Protein AF-A0A9W6XBL0-F1 (afdb_monomer)

InterPro domains:
  IPR029526 PiggyBac transposable element-derived protein [PF13843] (2-175)

Solvent-accessible surface area (backbone atoms only — not comparable to full-atom values): 21787 Å² total; per-residue (Å²): 135,89,82,81,72,77,59,74,86,84,62,90,67,85,86,54,80,51,58,72,49,40,66,60,52,50,51,52,50,48,51,54,59,75,74,46,77,73,60,55,51,34,36,47,52,77,45,66,51,72,40,83,58,84,86,47,76,38,51,43,81,39,89,92,43,91,61,35,38,10,32,42,25,47,31,45,33,37,96,90,47,75,48,74,46,79,46,69,65,85,76,81,93,81,73,97,65,89,70,87,69,82,74,57,73,48,47,61,40,51,55,59,67,43,49,70,68,63,70,43,95,74,59,64,91,49,34,36,39,39,37,49,40,79,48,43,42,52,66,56,43,53,57,33,44,78,69,42,26,45,73,46,62,50,67,51,82,86,40,71,78,54,68,68,90,72,58,70,92,58,97,62,87,55,90,90,55,63,90,88,72,80,84,85,87,77,66,84,87,57,75,71,59,66,62,54,52,45,43,52,50,18,57,76,69,74,43,84,58,71,55,72,70,59,45,52,54,51,50,52,54,53,63,74,66,65,53,76,69,81,57,68,80,67,74,68,72,72,73,73,70,87,65,71,79,76,66,79,79,68,91,67,71,92,49,89,40,78,57,85,53,68,46,76,5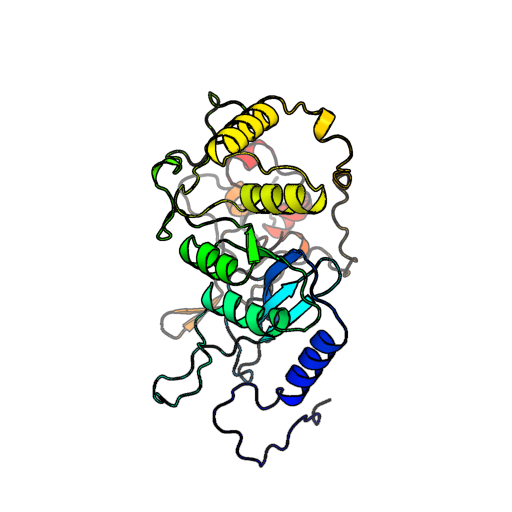6,95,91,41,82,41,70,59,63,41,66,11,55,52,44,45,44,72,48,88,54,89,89,57,83,50,54,66,22,50,27,26,27,72,82,64,28,55,93,86,49,73,33,30,23,31,90,49,73,80,50,68,57,96,90,38,81,38,26,35,48,51,46,37,45,76,68,13,54,65,65,76,53,57,57,72,88,38,54,83,66,49,91,84,124

Secondary structure (DSSP, 8-state):
--S--SS-SSS--TT-TTGGGHHHHHHHHHHHHHH-PPPSEEEEEEEEEE---TT-TTEEE-TTSSS-EEEEEEEEEESS-EEEEE---PPPTT-----------THHHHHHHHHHHHTSSS--S-EEEEE-TTT--HHHHHHHHHTTEEEEE---TTSTT--GGG--S-SS--TTSPTT-------SSS--THHHHHHHHHHHTTPPPPPHHHHHHHHHHHHHT--GGGGTT--------S-----------S--EE---EEEETTEEEEPPEE-HHHHHT-SSTTSPPPEESEEEEEEEETTEEEE---SEEEEETTEEEEHHHIIIIISGGGTS--HHHHTTS---

Foldseek 3Di:
DVPDWDDDPPDDPDPPLCSRCVVVLVVQQVCQLVVDADDQEKEKDKDFPADPDPSRQQWDADPQALRGIGWIWTWIGDPVDIDIDTQRDDDDPDDPPDPPDDSDDAQSVVVVVCVVNCPDPNHDQAHEYEYEQRRDDPVSQVVCVVSRYHYDYDHDCPHPPRDPVQDDPDPDDDPPDDPPDGDDDDDPVDDPCVLVVQVVVCVVVVHDRDDPVVVVVVVVVVVVPDDPVVVPPPPPPPPPPPPPPPDPDPVDDFDKDFAPQWDDDPNDIDQDWDAAPLQQLPPPDLPDGGDTARIFTPVLADRNRTRHWFPDQDDDDPNHGDGRSCCCCVVCVVVVNPPPVSCVRDPDD

Mean predicted aligned error: 19.62 Å

Sequence (349 aa):
MRELHFVDNTADQGRDKLWKLRPVVDKIQKRFLEGWSLLVVFLFDEGVLPATSRRNTTRMSMSDKPHRYGSKLFMLCGAKTSTATVYVGKRRSTDDSGNEVDFKTGAAALVRNLKVPLTAERRHPWHAVVIDRYYSSVLHAVELLSINTYVVGTIATSRLGFDQNIKSTKQTRPASVLRGSFSFSRSVDIPINAYLSHKEGAKINQAVPMRRSEWFAVLQNQLLQLKAEYFAGVEATPTPSGLRRKRAPARLTHAVQLSEDWFTVSNVQKRRQRSCKVCALLRTKKKKKSYSTTYYCERCSVDSAKCWLCNRIRREHKGVAKTCFEIWHDDFDAGQAIPPHLVKRVVLR

Organism: NCBI:txid1490495

pLDDT: mean 74.37, std 15.68, range [29.03, 93.75]

Nearest PDB structures (foldseek):
  5ejk-assembly1_B  TM=6.987E-01  e=2.111E-02  Rous sarcoma virus - Prague C
  7pel-assembly1_E  TM=6.618E-01  e=2.111E-02  Simian T-lymphotropic virus 1
  7pel-assembly1_D  TM=5.532E-01  e=1.139E-02  Simian T-lymphotropic virus 1
  5ejk-assembly1_H  TM=5.714E-01  e=1.370E-02  Rous sarcoma virus - Prague C
  5ejk-assembly1_E  TM=6.443E-01  e=9.295E-02  Rous sarcoma virus - Prague C

Radius of gyration: 27.45 Å; Cα contacts (8 Å, |Δi|>4): 408; chains: 1; bounding box: 60×74×70 Å

Structure (mmCIF, N/CA/C/O backbone):
data_AF-A0A9W6XBL0-F1
#
_entry.id   AF-A0A9W6XBL0-F1
#
loop_
_atom_site.group_PDB
_atom_site.id
_atom_site.type_symbol
_atom_site.label_atom_id
_atom_site.label_alt_id
_atom_site.label_comp_id
_atom_site.label_asym_id
_atom_site.label_entity_id
_atom_site.label_seq_id
_atom_site.pdbx_PDB_ins_code
_atom_site.Cartn_x
_atom_site.Cartn_y
_atom_site.Cartn_z
_atom_site.occupancy
_atom_site.B_iso_or_equiv
_atom_site.auth_seq_id
_atom_site.auth_comp_id
_atom_site.auth_asym_id
_atom_site.auth_atom_id
_atom_site.pdbx_PDB_model_num
ATOM 1 N N . MET A 1 1 ? 31.395 4.489 -12.258 1.00 65.25 1 MET A N 1
ATOM 2 C CA . MET A 1 1 ? 30.188 4.011 -12.972 1.00 65.25 1 MET A CA 1
ATOM 3 C C . MET A 1 1 ? 29.374 5.188 -13.544 1.00 65.25 1 MET A C 1
ATOM 5 O O . MET A 1 1 ? 28.200 5.328 -13.231 1.00 65.25 1 MET A O 1
ATOM 9 N N . ARG A 1 2 ? 29.989 6.083 -14.337 1.00 80.31 2 ARG A N 1
ATOM 10 C CA . ARG A 1 2 ? 29.295 7.248 -14.941 1.00 80.31 2 ARG A CA 1
ATOM 11 C C . ARG A 1 2 ? 28.840 7.005 -16.387 1.00 80.31 2 ARG A C 1
ATOM 13 O O . ARG A 1 2 ? 27.994 7.744 -16.867 1.00 80.31 2 ARG A O 1
ATOM 20 N N . GLU A 1 3 ? 29.363 5.959 -17.017 1.00 88.75 3 GLU A N 1
ATOM 21 C CA . GLU A 1 3 ? 29.209 5.644 -18.448 1.00 88.75 3 GLU A CA 1
ATOM 22 C C . GLU A 1 3 ? 28.342 4.397 -18.683 1.00 88.75 3 GLU A C 1
ATOM 24 O O . GLU A 1 3 ? 28.340 3.813 -19.759 1.00 88.75 3 GLU A O 1
ATOM 29 N N . LEU A 1 4 ? 27.613 3.943 -17.659 1.00 85.62 4 LEU A N 1
ATOM 30 C CA . LEU A 1 4 ? 26.735 2.786 -17.798 1.00 85.62 4 LEU A CA 1
ATOM 31 C C . LEU A 1 4 ? 25.428 3.202 -18.482 1.00 85.62 4 LEU A C 1
ATOM 33 O O . LEU A 1 4 ? 24.660 3.999 -17.935 1.00 85.62 4 LEU A O 1
ATOM 37 N N . HIS A 1 5 ? 25.159 2.611 -19.643 1.00 86.56 5 HIS A N 1
ATOM 38 C CA . HIS A 1 5 ? 23.945 2.810 -20.428 1.00 86.56 5 HIS A CA 1
ATOM 39 C C . HIS A 1 5 ? 23.335 1.453 -20.796 1.00 86.56 5 HIS A C 1
ATOM 41 O O . HIS A 1 5 ? 24.056 0.502 -21.074 1.00 86.56 5 HIS A O 1
ATOM 47 N N . PHE A 1 6 ? 22.003 1.363 -20.788 1.00 88.38 6 PHE A N 1
ATOM 48 C CA . PHE A 1 6 ? 21.268 0.135 -21.134 1.00 88.38 6 PHE A CA 1
ATOM 49 C C . PHE A 1 6 ? 20.533 0.227 -22.473 1.00 88.38 6 PHE A C 1
ATOM 51 O O . PHE A 1 6 ? 19.895 -0.734 -22.891 1.00 88.38 6 PHE A O 1
ATOM 58 N N . VAL A 1 7 ? 20.574 1.398 -23.103 1.00 89.12 7 VAL A N 1
ATOM 59 C CA . VAL A 1 7 ? 19.851 1.732 -24.328 1.00 89.12 7 VAL A CA 1
ATOM 60 C C . VAL A 1 7 ? 20.670 2.711 -25.153 1.00 89.12 7 VAL A C 1
ATOM 62 O O . VAL A 1 7 ? 21.472 3.474 -24.603 1.00 89.12 7 VAL A O 1
ATOM 65 N N . ASP A 1 8 ? 20.412 2.717 -26.454 1.00 87.06 8 ASP A N 1
ATOM 66 C CA . ASP A 1 8 ? 20.894 3.747 -27.362 1.00 87.06 8 ASP A CA 1
ATOM 67 C C . ASP A 1 8 ? 20.140 5.064 -27.110 1.00 87.06 8 ASP A C 1
ATOM 69 O O . ASP A 1 8 ? 18.910 5.107 -27.146 1.00 87.06 8 ASP A O 1
ATOM 73 N N . ASN A 1 9 ? 20.875 6.143 -26.819 1.00 86.12 9 ASN A N 1
ATOM 74 C CA . ASN A 1 9 ? 20.283 7.459 -26.566 1.00 86.12 9 ASN A CA 1
ATOM 75 C C . ASN A 1 9 ? 19.936 8.228 -27.853 1.00 86.12 9 ASN A C 1
ATOM 77 O O . ASN A 1 9 ? 19.368 9.314 -27.747 1.00 86.12 9 ASN A O 1
ATOM 81 N N . THR A 1 10 ? 20.307 7.711 -29.026 1.00 85.62 10 THR A N 1
ATOM 82 C CA . THR A 1 10 ? 20.051 8.348 -30.327 1.00 85.62 10 THR A CA 1
ATOM 83 C C . THR A 1 10 ? 18.730 7.911 -30.961 1.00 85.62 10 THR A C 1
ATOM 85 O O . THR A 1 10 ? 18.198 8.614 -31.816 1.00 85.62 10 THR A O 1
ATOM 88 N N . ALA A 1 11 ? 18.166 6.790 -30.509 1.00 82.44 11 ALA A N 1
ATOM 89 C CA . ALA A 1 11 ? 16.903 6.264 -31.009 1.00 82.44 11 ALA A CA 1
ATOM 90 C C . ALA A 1 11 ? 15.693 7.078 -30.510 1.00 82.44 11 ALA A C 1
ATOM 92 O O . ALA A 1 11 ? 15.651 7.492 -29.347 1.00 82.44 11 ALA A O 1
ATOM 93 N N . ASP A 1 12 ? 14.669 7.242 -31.357 1.00 76.12 12 ASP A N 1
ATOM 94 C CA . ASP A 1 12 ? 13.376 7.784 -30.928 1.00 76.12 12 ASP A CA 1
ATOM 95 C C . ASP A 1 12 ? 12.625 6.741 -30.086 1.00 76.12 12 ASP A C 1
ATOM 97 O O . ASP A 1 12 ? 12.348 5.626 -30.526 1.00 76.12 12 ASP A O 1
ATOM 101 N N . GLN A 1 13 ? 12.330 7.098 -28.838 1.00 71.38 13 GLN A N 1
ATOM 102 C CA . GLN A 1 13 ? 11.709 6.225 -27.835 1.00 71.38 13 GLN A CA 1
ATOM 103 C C . GLN A 1 13 ? 10.322 6.739 -27.416 1.00 71.38 13 GLN A C 1
ATOM 105 O O . GLN A 1 13 ? 9.736 6.294 -26.419 1.00 71.38 13 GLN A O 1
ATOM 110 N N . GLY A 1 14 ? 9.786 7.708 -28.166 1.00 78.25 14 GLY A N 1
ATOM 111 C CA . GLY A 1 14 ? 8.471 8.284 -27.941 1.00 78.25 14 GLY A CA 1
ATOM 112 C C . GLY A 1 14 ? 8.295 8.835 -26.522 1.00 78.25 14 GLY A C 1
ATOM 113 O O . GLY A 1 14 ? 9.117 9.587 -25.998 1.00 78.25 14 GLY A O 1
ATOM 114 N N . ARG A 1 15 ? 7.172 8.486 -25.879 1.00 75.31 15 ARG A N 1
ATOM 115 C CA . ARG A 1 15 ? 6.754 9.048 -24.576 1.00 75.31 15 ARG A CA 1
ATOM 116 C C . ARG A 1 15 ? 6.890 8.078 -23.393 1.00 75.31 15 ARG A C 1
ATOM 118 O O . ARG A 1 15 ? 6.247 8.286 -22.355 1.00 75.31 15 ARG A O 1
ATOM 125 N N . ASP A 1 16 ? 7.671 7.002 -23.510 1.00 81.44 16 ASP A N 1
ATOM 126 C CA . ASP A 1 16 ? 7.899 6.084 -22.386 1.00 81.44 16 ASP A CA 1
ATOM 127 C C . ASP A 1 16 ? 8.864 6.693 -21.361 1.00 81.44 16 ASP A C 1
ATOM 129 O O . ASP A 1 16 ? 10.060 6.750 -21.589 1.00 81.44 16 ASP A O 1
ATOM 133 N N . LYS A 1 17 ? 8.395 7.093 -20.172 1.00 82.69 17 LYS A N 1
ATOM 134 C CA . LYS A 1 17 ? 9.284 7.701 -19.161 1.00 82.69 17 LYS A CA 1
ATOM 135 C C . LYS A 1 17 ? 10.326 6.735 -18.577 1.00 82.69 17 LYS A C 1
ATOM 137 O O . LYS A 1 17 ? 11.254 7.217 -17.928 1.00 82.69 17 LYS A O 1
ATOM 142 N N . LEU A 1 18 ? 10.165 5.421 -18.754 1.00 85.19 18 LEU A N 1
ATOM 143 C CA . LEU A 1 18 ? 11.106 4.400 -18.280 1.00 85.19 18 LEU A CA 1
ATOM 144 C C . LEU A 1 18 ? 12.031 3.875 -19.379 1.00 85.19 18 LEU A C 1
ATOM 146 O O . LEU A 1 18 ? 12.803 2.969 -19.085 1.00 85.19 18 LEU A O 1
ATOM 150 N N . TRP A 1 19 ? 12.002 4.434 -20.592 1.00 86.19 19 TRP A N 1
ATOM 151 C CA . TRP A 1 19 ? 12.739 3.911 -21.749 1.00 86.19 19 TRP A CA 1
ATOM 152 C C . TRP A 1 19 ? 14.204 3.555 -21.433 1.00 86.19 19 TRP A C 1
ATOM 154 O O . TRP A 1 19 ? 14.661 2.467 -21.760 1.00 86.19 19 TRP A O 1
ATOM 164 N N . LYS A 1 20 ? 14.903 4.397 -20.654 1.00 87.12 20 LYS A N 1
ATOM 165 C CA . LYS A 1 20 ? 16.303 4.171 -20.236 1.00 87.12 20 LYS A 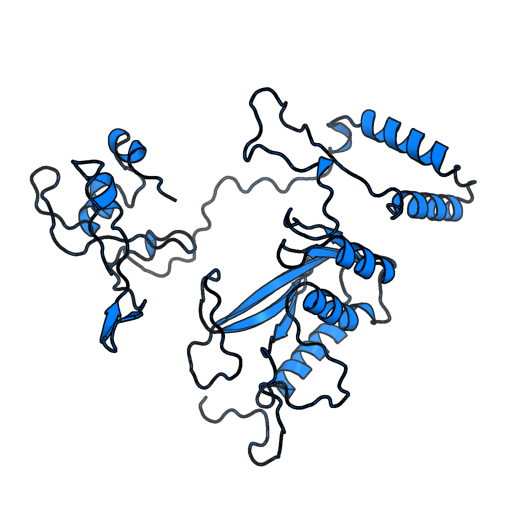CA 1
ATOM 166 C C . LYS A 1 20 ? 16.547 2.930 -19.385 1.00 87.12 20 LYS A C 1
ATOM 168 O O . LYS A 1 20 ? 17.666 2.433 -19.336 1.00 87.12 20 LYS A O 1
ATOM 173 N N . LEU A 1 21 ? 15.533 2.485 -18.653 1.00 87.62 21 LEU A N 1
ATOM 174 C CA . LEU A 1 21 ? 15.595 1.336 -17.753 1.00 87.62 21 LEU A CA 1
ATOM 175 C C . LEU A 1 21 ? 14.740 0.171 -18.252 1.00 87.62 21 LEU A C 1
ATOM 177 O O . LEU A 1 21 ? 14.771 -0.892 -17.638 1.00 87.62 21 LEU A O 1
ATOM 181 N N . ARG A 1 22 ? 13.992 0.353 -19.346 1.00 87.75 22 ARG A N 1
ATOM 182 C CA . ARG A 1 22 ? 13.024 -0.614 -19.862 1.00 87.75 22 ARG A CA 1
ATOM 183 C C . ARG A 1 22 ? 13.642 -1.997 -20.085 1.00 87.75 22 ARG A C 1
ATOM 185 O O . ARG A 1 22 ? 13.123 -2.934 -19.487 1.00 87.75 22 ARG A O 1
ATOM 192 N N . PRO A 1 23 ? 14.799 -2.149 -20.766 1.00 88.81 23 PRO A N 1
ATOM 193 C CA . PRO A 1 23 ? 15.383 -3.474 -20.980 1.00 88.81 23 PRO A CA 1
ATOM 194 C C . PRO A 1 23 ? 15.741 -4.188 -19.672 1.00 88.81 23 PRO A C 1
ATOM 196 O O . PRO A 1 23 ? 15.585 -5.401 -19.552 1.00 88.81 23 PRO A O 1
ATOM 199 N N . VAL A 1 24 ? 16.195 -3.432 -18.668 1.00 88.94 24 VAL A N 1
ATOM 200 C CA . VAL A 1 24 ? 16.555 -3.973 -17.352 1.00 88.94 24 VAL A CA 1
ATOM 201 C C . VAL A 1 24 ? 15.305 -4.389 -16.585 1.00 88.94 24 VAL A C 1
ATOM 203 O O . VAL A 1 24 ? 15.255 -5.495 -16.054 1.00 88.94 24 VAL A O 1
ATOM 206 N N . VAL A 1 25 ? 14.288 -3.524 -16.544 1.00 85.25 25 VAL A N 1
ATOM 207 C CA . VAL A 1 25 ? 13.010 -3.803 -15.875 1.00 85.25 25 VAL A CA 1
ATOM 208 C C . VAL A 1 25 ? 12.343 -5.026 -16.497 1.00 85.25 25 VAL A C 1
ATOM 210 O O . VAL A 1 25 ? 11.987 -5.947 -15.765 1.00 85.25 25 VA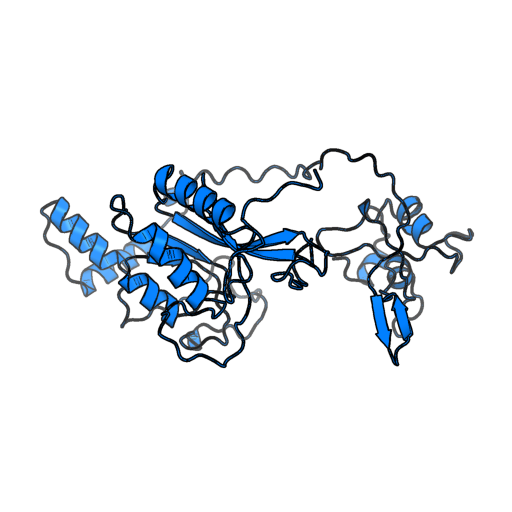L A O 1
ATOM 213 N N . ASP A 1 26 ? 12.254 -5.080 -17.823 1.00 84.62 26 ASP A N 1
ATOM 214 C CA . ASP A 1 26 ? 11.604 -6.172 -18.542 1.00 84.62 26 ASP A CA 1
ATOM 215 C C . ASP A 1 26 ? 12.370 -7.483 -18.350 1.00 84.62 26 ASP A C 1
ATOM 217 O O . ASP A 1 26 ? 11.766 -8.528 -18.108 1.00 84.62 26 ASP A O 1
ATOM 221 N N . LYS A 1 27 ? 13.712 -7.446 -18.369 1.00 86.62 27 LYS A N 1
ATOM 222 C CA . LYS A 1 27 ? 14.527 -8.637 -18.104 1.00 86.62 27 LYS A CA 1
ATOM 223 C C . LYS A 1 27 ? 14.328 -9.144 -16.680 1.00 86.62 27 LYS A C 1
ATOM 225 O O . LYS A 1 27 ? 14.176 -10.348 -16.494 1.00 86.62 27 LYS A O 1
ATOM 230 N N . ILE A 1 28 ? 14.304 -8.249 -15.693 1.00 83.56 28 ILE A N 1
ATOM 231 C CA . ILE A 1 28 ? 14.043 -8.603 -14.295 1.00 83.56 28 ILE A CA 1
ATOM 232 C C . ILE A 1 28 ? 12.647 -9.223 -14.167 1.00 83.56 28 ILE A C 1
ATOM 234 O O . ILE A 1 28 ? 12.523 -10.328 -13.645 1.00 83.56 28 ILE A O 1
ATOM 238 N N . GLN A 1 29 ? 11.610 -8.566 -14.689 1.00 79.38 29 GLN A N 1
ATOM 239 C CA . GLN A 1 29 ? 10.232 -9.059 -14.633 1.00 79.38 29 GLN A CA 1
ATOM 240 C C . GLN A 1 29 ? 10.084 -10.416 -15.320 1.00 79.38 29 GLN A C 1
ATOM 242 O O . GLN A 1 29 ? 9.525 -11.335 -14.729 1.00 79.38 29 GLN A O 1
ATOM 247 N N . LYS A 1 30 ? 10.659 -10.579 -16.516 1.00 81.19 30 LYS A N 1
ATOM 248 C CA . LYS A 1 30 ? 10.680 -11.853 -17.239 1.00 81.19 30 LYS A CA 1
ATOM 249 C C . LYS A 1 30 ? 11.334 -12.956 -16.411 1.00 81.19 30 LYS A C 1
ATOM 251 O O . LYS A 1 30 ? 10.747 -14.018 -16.262 1.00 81.19 30 LYS A O 1
ATOM 256 N N . ARG A 1 31 ? 12.499 -12.701 -15.805 1.00 81.69 31 ARG A N 1
ATOM 257 C CA . ARG A 1 31 ? 13.169 -13.686 -14.936 1.00 81.69 31 ARG A CA 1
ATOM 258 C C . ARG A 1 31 ? 12.346 -14.039 -13.702 1.00 81.69 31 ARG A C 1
ATOM 260 O O . ARG A 1 31 ? 12.338 -15.199 -13.304 1.00 81.69 31 ARG A O 1
ATOM 267 N N . PHE A 1 32 ? 11.641 -13.074 -13.117 1.00 75.62 32 PHE A N 1
ATOM 268 C 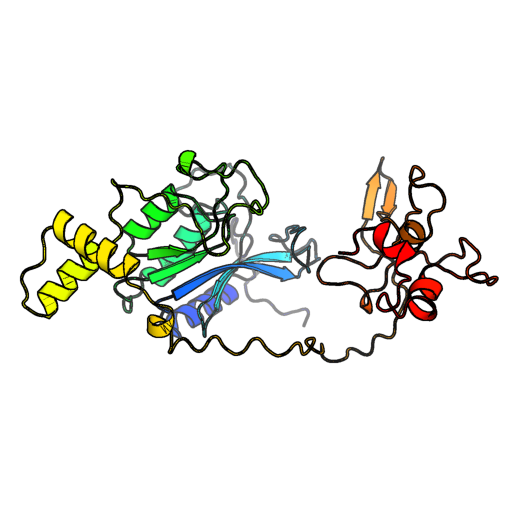CA . PHE A 1 32 ? 10.729 -13.350 -12.011 1.00 75.62 32 PHE A CA 1
ATOM 269 C C . PHE A 1 32 ? 9.511 -14.182 -12.443 1.00 75.62 32 PHE A C 1
ATOM 271 O O . PHE A 1 32 ? 9.071 -15.040 -11.690 1.00 75.62 32 PHE A O 1
ATOM 278 N N . LEU A 1 33 ? 8.968 -13.964 -13.639 1.00 73.12 33 LEU A N 1
ATOM 279 C CA . LEU A 1 33 ? 7.829 -14.743 -14.133 1.00 73.12 33 LEU A CA 1
ATOM 280 C C . LEU A 1 33 ? 8.238 -16.156 -14.583 1.00 73.12 33 LEU A C 1
ATOM 282 O O . LEU A 1 33 ? 7.515 -17.109 -14.321 1.00 73.12 33 LEU A O 1
ATOM 286 N N . GLU A 1 34 ? 9.403 -16.307 -15.220 1.00 74.75 34 GLU A N 1
ATOM 287 C CA . GLU A 1 34 ? 9.943 -17.610 -15.648 1.00 74.75 34 GLU A CA 1
ATOM 288 C C . GLU A 1 34 ? 10.408 -18.465 -14.466 1.00 74.75 34 GLU A C 1
ATOM 290 O O . GLU A 1 34 ? 10.256 -19.684 -14.472 1.00 74.75 34 GLU A O 1
ATOM 295 N N . GLY A 1 35 ? 11.020 -17.830 -13.465 1.00 69.19 35 GLY A N 1
ATOM 296 C CA . GLY A 1 35 ? 11.657 -18.532 -12.357 1.00 69.19 35 GLY A CA 1
ATOM 297 C C . GLY A 1 35 ? 10.696 -18.992 -11.266 1.00 69.19 35 GLY A C 1
ATOM 298 O O . GLY A 1 35 ? 11.102 -19.790 -10.423 1.00 69.19 35 GLY A O 1
ATOM 299 N N . TRP A 1 36 ? 9.452 -18.493 -11.236 1.00 68.12 36 TRP A N 1
ATOM 300 C CA . TRP A 1 36 ? 8.593 -18.645 -10.061 1.00 68.12 36 TRP A CA 1
ATOM 301 C C . TRP A 1 36 ? 7.121 -18.873 -10.410 1.00 68.12 36 TRP A C 1
ATOM 303 O O . TRP A 1 36 ? 6.499 -18.105 -11.137 1.00 68.12 36 TRP A O 1
ATOM 313 N N . SER A 1 37 ? 6.526 -19.897 -9.801 1.00 63.53 37 SER A N 1
ATOM 314 C CA . SER A 1 37 ? 5.075 -20.082 -9.765 1.00 63.53 37 SER A CA 1
ATOM 315 C C . SER A 1 37 ? 4.448 -19.145 -8.734 1.00 63.53 37 SER A C 1
ATOM 317 O O . SER A 1 37 ? 4.947 -19.039 -7.607 1.00 63.53 37 SER A O 1
ATOM 319 N N . LEU A 1 38 ? 3.337 -18.493 -9.089 1.00 61.72 38 LEU A N 1
ATOM 320 C CA . LEU A 1 38 ? 2.590 -17.678 -8.136 1.00 61.72 38 LEU A CA 1
ATOM 321 C C . LEU A 1 38 ? 2.125 -18.535 -6.955 1.00 61.72 38 LEU A C 1
ATOM 323 O O . LEU A 1 38 ? 1.595 -19.630 -7.136 1.00 61.72 38 LEU A O 1
ATOM 327 N N . LEU A 1 39 ? 2.328 -18.032 -5.738 1.00 65.50 39 LEU A N 1
ATOM 328 C CA . LEU A 1 39 ? 1.814 -18.688 -4.541 1.00 65.50 39 LEU A CA 1
ATOM 329 C C . LEU A 1 39 ? 0.297 -18.504 -4.456 1.00 65.50 39 LEU A C 1
ATOM 331 O O . LEU A 1 39 ? -0.243 -17.491 -4.892 1.00 65.50 39 LEU A O 1
ATOM 335 N N . VAL A 1 40 ? -0.376 -19.468 -3.828 1.00 75.81 40 VAL A N 1
ATOM 336 C CA . VAL A 1 40 ? -1.831 -19.451 -3.602 1.00 75.81 40 VAL A CA 1
ATOM 337 C C . VAL A 1 40 ? -2.271 -18.205 -2.819 1.00 75.81 40 VAL A C 1
ATOM 339 O O . VAL A 1 40 ? -3.371 -17.702 -3.027 1.00 75.81 40 VAL A O 1
ATOM 342 N N . VAL A 1 41 ? -1.402 -17.674 -1.951 1.00 81.31 41 VAL A N 1
ATOM 343 C CA . VAL A 1 41 ? -1.646 -16.461 -1.158 1.00 81.31 41 VAL A CA 1
ATOM 344 C C . VAL A 1 41 ? -0.524 -15.450 -1.378 1.00 81.31 41 VAL A C 1
ATOM 346 O O . VAL A 1 41 ? 0.657 -15.795 -1.281 1.00 81.31 41 VAL A O 1
ATOM 349 N N . PHE A 1 42 ? -0.885 -14.195 -1.636 1.00 82.81 42 PHE A N 1
ATOM 350 C CA . PHE A 1 42 ? 0.063 -13.103 -1.853 1.00 82.81 42 PHE A CA 1
ATOM 351 C C . PHE A 1 42 ? -0.447 -11.764 -1.301 1.00 82.81 42 PHE A C 1
ATOM 353 O O . PHE A 1 42 ? -1.627 -11.570 -1.029 1.00 82.81 42 PHE A O 1
ATOM 360 N N . LEU A 1 43 ? 0.476 -10.831 -1.110 1.00 87.00 43 LEU A N 1
ATOM 361 C CA . LEU A 1 43 ? 0.295 -9.488 -0.574 1.00 87.00 43 LEU A CA 1
ATOM 362 C C . LEU A 1 43 ? 0.472 -8.478 -1.704 1.00 87.00 43 LEU A C 1
ATOM 364 O O . LEU A 1 43 ? 1.364 -8.640 -2.537 1.00 87.00 43 LEU A O 1
ATOM 368 N N . PHE A 1 44 ? -0.323 -7.414 -1.702 1.00 88.81 44 PHE A N 1
ATOM 369 C CA . PHE A 1 44 ? -0.139 -6.299 -2.623 1.00 88.81 44 PHE A CA 1
ATOM 370 C C . PHE A 1 44 ? -0.034 -4.978 -1.867 1.00 88.81 44 PHE A C 1
ATOM 372 O O . PHE A 1 44 ? -0.954 -4.587 -1.145 1.00 88.81 44 PHE A O 1
ATOM 379 N N . ASP A 1 45 ? 1.091 -4.291 -2.049 1.00 88.56 45 ASP A N 1
ATOM 380 C CA . ASP A 1 45 ? 1.377 -3.010 -1.401 1.00 88.56 45 ASP A CA 1
ATOM 381 C C . ASP A 1 45 ? 2.369 -2.181 -2.240 1.00 88.56 45 ASP A C 1
ATOM 383 O O . ASP A 1 45 ? 2.714 -2.511 -3.375 1.00 88.56 45 ASP A O 1
ATOM 387 N N . GLU A 1 46 ? 2.812 -1.052 -1.703 1.00 87.81 46 GLU A N 1
ATOM 388 C CA . GLU A 1 46 ? 3.592 -0.042 -2.392 1.00 87.81 46 GLU A CA 1
ATOM 389 C C . GLU A 1 46 ? 4.987 0.075 -1.791 1.00 87.81 46 GLU A C 1
ATOM 391 O O . GLU A 1 46 ? 5.165 0.368 -0.602 1.00 87.81 46 GLU A O 1
ATOM 396 N N . GLY A 1 47 ? 5.989 -0.072 -2.650 1.00 87.00 47 GLY A N 1
ATOM 397 C CA . GLY A 1 47 ? 7.387 0.183 -2.339 1.00 87.00 47 GLY A CA 1
ATOM 398 C C . GLY A 1 47 ? 7.839 1.567 -2.795 1.00 87.00 47 GLY A C 1
ATOM 399 O O . GLY A 1 47 ? 7.214 2.214 -3.641 1.00 87.00 47 GLY A O 1
ATOM 400 N N . VAL A 1 48 ? 8.978 2.008 -2.262 1.00 89.19 48 VAL A N 1
ATOM 401 C CA . VAL A 1 48 ? 9.695 3.187 -2.756 1.00 89.19 48 VAL A CA 1
ATOM 402 C C . VAL A 1 48 ? 11.093 2.768 -3.156 1.00 89.19 48 VAL A C 1
ATOM 404 O O . VAL A 1 48 ? 11.837 2.278 -2.312 1.00 89.19 48 VAL A O 1
ATOM 407 N N . LEU A 1 49 ? 11.463 3.021 -4.410 1.00 89.81 49 LEU A N 1
ATOM 408 C CA . LEU A 1 49 ? 12.857 3.032 -4.831 1.00 89.81 49 LEU A CA 1
ATOM 409 C C . LEU A 1 49 ? 13.419 4.439 -4.573 1.00 89.81 49 LEU A C 1
ATOM 411 O O . LEU A 1 49 ? 13.039 5.369 -5.297 1.00 89.81 49 LEU A O 1
ATOM 415 N N . PRO A 1 50 ? 14.258 4.645 -3.538 1.00 88.81 50 PRO A N 1
ATOM 416 C CA . PRO A 1 50 ? 14.663 5.983 -3.121 1.00 88.81 50 PRO A CA 1
ATOM 417 C C . PRO A 1 50 ? 15.458 6.687 -4.219 1.00 88.81 50 PRO A C 1
ATOM 419 O O . PRO A 1 50 ? 16.450 6.168 -4.722 1.00 88.81 50 PRO A O 1
ATOM 422 N N . ALA A 1 51 ? 15.029 7.892 -4.584 1.00 86.50 51 ALA A N 1
ATOM 423 C CA . ALA A 1 51 ? 15.720 8.722 -5.560 1.00 86.50 51 ALA A CA 1
ATOM 424 C C . ALA A 1 51 ? 15.351 10.192 -5.347 1.00 86.50 51 ALA A C 1
ATOM 426 O O . ALA A 1 51 ? 14.199 10.602 -5.503 1.00 86.50 51 ALA A O 1
ATOM 427 N N . THR A 1 52 ? 16.346 11.010 -5.019 1.00 84.94 52 THR A N 1
ATOM 428 C CA . THR A 1 52 ? 16.167 12.450 -4.776 1.00 84.94 52 THR A CA 1
ATOM 429 C C . THR A 1 52 ? 16.414 13.294 -6.027 1.00 84.94 52 THR A C 1
ATOM 431 O O . THR A 1 52 ? 15.922 14.420 -6.115 1.00 84.94 52 THR A O 1
ATOM 434 N N . SER A 1 53 ? 17.128 12.745 -7.017 1.00 86.31 53 SER A N 1
ATOM 435 C CA . SER A 1 53 ? 17.501 13.449 -8.245 1.00 86.31 53 SER A CA 1
ATOM 436 C C . SER A 1 53 ? 16.285 13.890 -9.056 1.00 86.31 53 SER A C 1
ATOM 438 O O . SER A 1 53 ? 15.410 13.090 -9.384 1.00 86.31 53 SER A O 1
ATOM 440 N N . ARG A 1 54 ? 16.275 15.163 -9.465 1.00 81.62 54 ARG A N 1
ATOM 441 C CA . ARG A 1 54 ? 15.252 15.722 -10.364 1.00 81.62 54 ARG A CA 1
ATOM 442 C C . ARG A 1 54 ? 15.313 15.149 -11.782 1.00 81.62 54 ARG A C 1
ATOM 444 O O . ARG A 1 54 ? 14.335 15.271 -12.505 1.00 81.62 54 ARG A O 1
ATOM 451 N N . ARG A 1 55 ? 16.429 14.515 -12.164 1.00 83.31 55 ARG A N 1
ATOM 452 C CA . ARG A 1 55 ? 16.579 13.847 -13.468 1.00 83.31 55 ARG A CA 1
ATOM 453 C C . ARG A 1 55 ? 15.755 12.558 -13.566 1.00 83.31 55 ARG A C 1
ATOM 455 O O . ARG A 1 55 ? 15.551 12.057 -14.663 1.00 83.31 55 ARG A O 1
ATOM 462 N N . ASN A 1 56 ? 15.285 12.022 -12.437 1.00 84.19 56 ASN A N 1
ATOM 463 C CA . ASN A 1 56 ? 14.374 10.885 -12.423 1.00 84.19 56 ASN A CA 1
ATOM 464 C C . ASN A 1 56 ? 12.950 11.347 -12.788 1.00 84.19 56 ASN A C 1
ATOM 466 O O . ASN A 1 56 ? 12.282 12.031 -12.010 1.00 84.19 56 ASN A O 1
ATOM 470 N N . THR A 1 57 ? 12.487 10.933 -13.965 1.00 82.56 57 THR A N 1
ATOM 471 C CA . THR A 1 57 ? 11.178 11.265 -14.551 1.00 82.56 57 THR A CA 1
ATOM 472 C C . THR A 1 57 ? 9.996 10.625 -13.817 1.00 82.56 57 THR A C 1
ATOM 474 O O . THR A 1 57 ? 8.876 11.129 -13.913 1.00 82.56 57 THR A O 1
ATOM 477 N N . THR A 1 58 ? 10.219 9.546 -13.059 1.00 85.75 58 THR A N 1
ATOM 478 C CA . THR A 1 58 ? 9.198 8.860 -12.248 1.00 85.75 58 THR A CA 1
ATOM 479 C C . THR A 1 58 ? 9.262 9.237 -10.769 1.00 85.75 58 THR A C 1
ATOM 481 O O . THR A 1 58 ? 8.585 8.627 -9.941 1.00 85.75 58 THR A O 1
ATOM 484 N N . ARG A 1 59 ? 10.070 10.243 -10.408 1.00 87.75 59 ARG A N 1
ATOM 485 C CA . ARG A 1 59 ? 10.189 10.712 -9.027 1.00 87.75 59 ARG A CA 1
ATOM 486 C C . ARG A 1 59 ? 8.857 11.273 -8.533 1.00 87.75 59 ARG A C 1
ATOM 488 O O . ARG A 1 59 ? 8.310 12.207 -9.115 1.00 87.75 59 ARG A O 1
ATOM 495 N N . MET A 1 60 ? 8.405 10.782 -7.387 1.00 87.19 60 MET A N 1
ATOM 496 C CA . MET A 1 60 ? 7.247 11.303 -6.670 1.00 87.19 60 MET A CA 1
ATOM 497 C C . MET A 1 60 ? 7.520 11.461 -5.178 1.00 87.19 60 MET A C 1
ATOM 499 O O . MET A 1 60 ? 8.485 10.917 -4.639 1.00 87.19 60 MET A O 1
ATOM 503 N N . SER A 1 61 ? 6.672 12.263 -4.536 1.00 85.25 61 SER A N 1
ATOM 504 C CA . SER A 1 61 ? 6.660 12.441 -3.087 1.00 85.25 61 SER A CA 1
ATOM 505 C C . SER A 1 61 ? 5.660 11.468 -2.466 1.00 85.25 61 SER A C 1
ATOM 507 O O . SER A 1 61 ? 4.499 11.442 -2.870 1.00 85.25 61 SER A O 1
ATOM 509 N N . MET A 1 62 ? 6.102 10.686 -1.488 1.00 84.81 62 MET A N 1
ATOM 510 C CA . MET A 1 62 ? 5.300 9.746 -0.707 1.00 84.81 62 MET A CA 1
ATOM 511 C C . MET A 1 62 ? 5.519 10.075 0.769 1.00 84.81 62 MET A C 1
ATOM 513 O O . MET A 1 62 ? 6.471 9.602 1.387 1.00 84.81 62 MET A O 1
ATOM 517 N N . SER A 1 63 ? 4.675 10.955 1.319 1.00 77.69 63 SER A N 1
ATOM 518 C CA . SER A 1 63 ? 4.847 11.546 2.659 1.00 77.69 63 SER A CA 1
ATOM 519 C C . SER A 1 63 ? 4.947 10.519 3.780 1.00 77.69 63 SER A C 1
ATOM 521 O O . SER A 1 63 ? 5.656 10.755 4.762 1.00 77.69 63 SER A O 1
ATOM 523 N N . ASP A 1 64 ? 4.254 9.400 3.596 1.00 77.19 64 ASP A N 1
ATOM 524 C CA . ASP A 1 64 ? 4.023 8.388 4.623 1.00 77.19 64 ASP A CA 1
ATOM 525 C C . ASP A 1 64 ? 5.090 7.285 4.594 1.00 77.19 64 ASP A C 1
ATOM 527 O O . ASP A 1 64 ? 5.114 6.416 5.461 1.00 77.19 64 ASP A O 1
ATOM 531 N N . LYS A 1 65 ? 6.005 7.319 3.614 1.00 78.56 65 LYS A N 1
ATOM 532 C CA . LYS A 1 65 ? 7.098 6.351 3.481 1.00 78.56 65 LYS A CA 1
ATOM 533 C C . LYS A 1 65 ? 8.395 6.932 4.083 1.00 78.56 65 LYS A C 1
ATOM 535 O O . LYS A 1 65 ? 8.639 8.136 3.948 1.00 78.56 65 LYS A O 1
ATOM 540 N N . PRO A 1 66 ? 9.260 6.108 4.716 1.00 81.00 66 PRO A N 1
ATOM 541 C CA . PRO A 1 66 ? 10.510 6.574 5.337 1.00 81.00 66 PRO A CA 1
ATOM 542 C C . PRO A 1 66 ? 11.405 7.349 4.361 1.00 81.00 66 PRO A C 1
ATOM 544 O O . PRO A 1 66 ? 11.908 8.428 4.676 1.00 81.00 66 PRO A O 1
ATOM 547 N N . HIS A 1 67 ? 11.529 6.836 3.135 1.00 82.12 67 HIS A N 1
ATOM 548 C CA . HIS A 1 67 ? 12.126 7.547 2.012 1.00 82.12 67 HIS A CA 1
ATOM 549 C C . HIS A 1 67 ? 11.030 8.276 1.237 1.00 82.12 67 HIS A C 1
ATOM 551 O O . HIS A 1 67 ? 10.324 7.684 0.425 1.00 82.12 67 HIS A O 1
ATOM 557 N N . ARG A 1 68 ? 10.886 9.580 1.491 1.00 84.81 68 ARG A N 1
ATOM 558 C CA . ARG A 1 68 ? 9.785 10.376 0.925 1.00 84.81 68 ARG A CA 1
ATOM 559 C C . ARG A 1 68 ? 9.887 10.630 -0.570 1.00 84.81 68 ARG A C 1
ATOM 561 O O . ARG A 1 68 ? 8.870 10.911 -1.188 1.00 84.81 68 ARG A O 1
ATOM 568 N N . TYR A 1 69 ? 11.087 10.588 -1.143 1.00 87.19 69 TYR A N 1
ATOM 569 C CA . TYR A 1 69 ? 11.304 10.884 -2.557 1.00 87.19 69 TYR A CA 1
ATOM 570 C C . TYR A 1 69 ? 11.888 9.678 -3.272 1.00 87.19 69 TYR A C 1
ATOM 572 O O . TYR A 1 69 ? 12.915 9.134 -2.862 1.00 87.19 69 TYR A O 1
ATOM 580 N N . GLY A 1 70 ? 11.237 9.285 -4.359 1.00 90.25 70 GLY A N 1
ATOM 581 C CA . GLY A 1 70 ? 11.679 8.156 -5.154 1.00 90.25 70 GLY A CA 1
ATOM 582 C C . GLY A 1 70 ? 10.678 7.757 -6.219 1.00 90.25 70 GLY A C 1
ATOM 583 O O . GLY A 1 70 ? 9.679 8.444 -6.434 1.00 90.25 70 GLY A O 1
ATOM 584 N N . SER A 1 71 ? 10.952 6.641 -6.880 1.00 89.75 71 SER A N 1
ATOM 585 C CA . SER A 1 71 ? 10.000 6.008 -7.790 1.00 89.75 71 SER A CA 1
ATOM 586 C C . SER A 1 71 ? 9.096 5.079 -6.984 1.00 89.75 71 SER A C 1
ATOM 588 O O . SER A 1 71 ? 9.587 4.252 -6.214 1.00 89.75 71 SER A O 1
ATOM 590 N N . LYS A 1 72 ? 7.777 5.216 -7.133 1.00 89.62 72 LYS A N 1
ATOM 591 C CA . LYS A 1 72 ? 6.820 4.295 -6.509 1.00 89.62 72 LYS A CA 1
ATOM 592 C C . LYS A 1 72 ? 6.850 2.961 -7.237 1.00 89.62 72 LYS A C 1
ATOM 594 O O . LYS A 1 72 ? 6.858 2.925 -8.466 1.00 89.62 72 LYS A O 1
ATOM 599 N N . LEU A 1 73 ? 6.835 1.886 -6.466 1.00 88.62 73 LEU A N 1
ATOM 600 C CA . LEU A 1 73 ? 6.708 0.520 -6.947 1.00 88.62 73 LEU A CA 1
ATOM 601 C C . LEU A 1 73 ? 5.367 -0.036 -6.475 1.00 88.62 73 LEU A C 1
ATOM 603 O O . LEU A 1 73 ? 5.009 0.155 -5.316 1.00 88.62 73 LEU A O 1
ATOM 607 N N . PHE A 1 74 ? 4.645 -0.732 -7.342 1.00 88.06 74 PHE A N 1
ATOM 608 C CA . PHE A 1 74 ? 3.627 -1.688 -6.917 1.00 88.06 74 PHE A CA 1
ATOM 609 C C . PHE A 1 74 ? 4.324 -3.018 -6.684 1.00 88.06 74 PHE A C 1
ATOM 611 O O . PHE A 1 74 ? 5.044 -3.474 -7.567 1.00 88.06 74 PHE A O 1
ATOM 618 N N . MET A 1 75 ? 4.163 -3.601 -5.503 1.00 85.69 75 MET A N 1
ATOM 619 C CA . MET A 1 75 ? 4.839 -4.832 -5.116 1.00 85.69 75 MET A CA 1
ATOM 620 C C . MET A 1 75 ? 3.815 -5.930 -4.879 1.00 85.69 75 MET A C 1
ATOM 622 O O . MET A 1 75 ? 2.865 -5.744 -4.121 1.00 85.69 75 MET A O 1
ATOM 626 N N . LEU A 1 76 ? 4.041 -7.069 -5.522 1.00 84.56 76 LEU A N 1
ATOM 627 C CA . LEU A 1 76 ? 3.308 -8.303 -5.315 1.00 84.56 76 LEU A CA 1
ATOM 628 C C . LEU A 1 76 ? 4.229 -9.271 -4.570 1.00 84.56 76 LEU A C 1
ATOM 630 O O . LEU A 1 76 ? 5.237 -9.711 -5.117 1.00 84.56 76 LEU A O 1
ATOM 634 N N . CYS A 1 77 ? 3.912 -9.581 -3.318 1.00 81.31 77 CYS A N 1
ATOM 635 C CA . CYS A 1 77 ? 4.780 -10.361 -2.440 1.00 81.31 77 CYS A CA 1
ATOM 636 C C . CYS A 1 77 ? 4.088 -11.648 -1.989 1.00 81.31 77 CYS A C 1
ATOM 638 O O . CYS A 1 77 ? 3.064 -11.608 -1.323 1.00 81.31 77 CYS A O 1
ATOM 640 N N . GLY A 1 78 ? 4.662 -12.799 -2.299 1.00 74.00 78 GLY A N 1
ATOM 641 C CA . GLY A 1 78 ? 4.337 -14.070 -1.668 1.00 74.00 78 GLY A CA 1
ATOM 642 C C . GLY A 1 78 ? 5.228 -14.355 -0.450 1.00 74.00 78 GLY A C 1
ATOM 643 O O . GLY A 1 78 ? 6.146 -13.600 -0.140 1.00 74.00 78 GLY A O 1
ATOM 644 N N . ALA A 1 79 ? 5.000 -15.482 0.230 1.00 66.69 79 ALA A N 1
ATOM 645 C CA . ALA A 1 79 ? 5.795 -15.889 1.397 1.00 66.69 79 ALA A CA 1
ATOM 646 C C . ALA A 1 79 ? 7.302 -16.051 1.106 1.00 66.69 79 ALA A C 1
ATOM 648 O O . ALA A 1 79 ? 8.126 -15.855 1.995 1.00 66.69 79 ALA A O 1
ATOM 649 N N . LYS A 1 80 ? 7.665 -16.419 -0.130 1.00 63.53 80 LYS A N 1
ATOM 650 C CA . LYS A 1 80 ? 9.058 -16.668 -0.547 1.00 63.53 80 LYS A CA 1
ATOM 651 C C . LYS A 1 80 ? 9.536 -15.770 -1.689 1.00 63.53 80 LYS A C 1
ATOM 653 O O . LYS A 1 80 ? 10.711 -15.804 -2.033 1.00 63.53 80 LYS A O 1
ATOM 658 N N . THR A 1 81 ? 8.642 -15.002 -2.300 1.00 66.75 81 THR A N 1
ATOM 659 C CA . THR A 1 81 ? 8.900 -14.312 -3.569 1.00 66.75 81 THR A CA 1
ATOM 660 C C . THR A 1 81 ? 8.317 -12.910 -3.545 1.00 66.75 81 THR A C 1
ATOM 662 O O . THR A 1 81 ? 7.313 -12.655 -2.889 1.00 66.75 81 THR A O 1
ATOM 665 N N . SER A 1 82 ? 8.927 -11.982 -4.273 1.00 70.81 82 SER A N 1
ATOM 666 C CA . SER A 1 82 ? 8.344 -10.666 -4.507 1.00 70.81 82 SER A CA 1
ATOM 667 C C . SER A 1 82 ? 8.648 -10.202 -5.920 1.00 70.81 82 SER A C 1
ATOM 669 O O . SER A 1 82 ? 9.750 -10.390 -6.430 1.00 70.81 82 SER A O 1
ATOM 671 N N . THR A 1 83 ? 7.656 -9.606 -6.566 1.00 76.62 83 THR A N 1
ATOM 672 C CA . THR A 1 83 ? 7.805 -8.943 -7.858 1.00 76.62 83 THR A CA 1
ATOM 673 C C . THR A 1 83 ? 7.370 -7.494 -7.712 1.00 76.62 83 THR A C 1
ATOM 675 O O . THR A 1 83 ? 6.551 -7.154 -6.855 1.00 76.62 83 THR A O 1
ATOM 678 N N . ALA A 1 84 ? 7.961 -6.606 -8.509 1.00 81.25 84 ALA A N 1
ATOM 679 C CA . ALA A 1 84 ? 7.666 -5.185 -8.438 1.00 81.25 84 ALA A CA 1
ATOM 680 C C . ALA A 1 84 ? 7.511 -4.575 -9.832 1.00 81.25 84 ALA A C 1
ATOM 682 O O . ALA A 1 84 ? 8.278 -4.868 -10.749 1.00 81.25 84 ALA A O 1
ATOM 683 N N . THR A 1 85 ? 6.546 -3.669 -9.959 1.00 84.19 85 THR A N 1
ATOM 684 C CA . THR A 1 85 ? 6.291 -2.890 -11.172 1.00 84.19 85 THR A CA 1
ATOM 685 C C . THR A 1 85 ? 6.437 -1.411 -10.858 1.00 84.19 85 THR A C 1
ATOM 687 O O . THR A 1 85 ? 5.859 -0.902 -9.895 1.00 84.19 85 THR A O 1
ATOM 690 N N . VAL A 1 86 ? 7.202 -0.692 -11.676 1.00 85.50 86 VAL A N 1
ATOM 691 C CA . VAL A 1 86 ? 7.441 0.739 -11.470 1.00 85.50 86 VAL A CA 1
ATOM 692 C C . VAL A 1 86 ? 6.217 1.549 -11.899 1.00 85.50 86 VAL A C 1
ATOM 694 O O . VAL A 1 86 ? 5.739 1.433 -13.026 1.00 85.50 86 VAL A O 1
ATOM 697 N N . TYR A 1 87 ? 5.724 2.415 -11.015 1.00 83.94 87 TYR A N 1
ATOM 698 C CA . TYR A 1 87 ? 4.653 3.351 -11.336 1.00 83.94 87 TYR A CA 1
ATOM 699 C C . TYR A 1 87 ? 5.206 4.592 -12.047 1.00 83.94 87 TYR A C 1
ATOM 701 O O . TYR A 1 87 ? 6.061 5.311 -11.528 1.00 83.94 87 TYR A O 1
ATOM 709 N N . VAL A 1 88 ? 4.668 4.870 -13.236 1.00 81.50 88 VAL A N 1
ATOM 710 C CA . VAL A 1 88 ? 5.190 5.884 -14.172 1.00 81.50 88 VAL A CA 1
ATOM 711 C C . VAL A 1 88 ? 4.458 7.239 -14.063 1.00 81.50 88 VAL A C 1
ATOM 713 O O . VAL A 1 88 ? 4.788 8.227 -14.735 1.00 81.50 88 VAL A O 1
ATOM 716 N N . GLY A 1 89 ? 3.477 7.336 -13.162 1.00 74.06 89 GLY A N 1
ATOM 717 C CA . GLY A 1 89 ? 2.647 8.529 -13.000 1.00 74.06 89 GLY A CA 1
ATOM 718 C C . GLY A 1 89 ? 1.627 8.715 -14.130 1.00 74.06 89 GLY A C 1
ATOM 719 O O . GLY A 1 89 ? 1.538 7.916 -15.058 1.00 74.06 89 GLY A O 1
ATOM 720 N N . LYS A 1 90 ? 0.872 9.817 -14.071 1.00 65.75 90 LYS A N 1
ATOM 721 C CA . LYS A 1 90 ? -0.122 10.185 -15.092 1.00 65.75 90 LYS A CA 1
ATOM 722 C C . LYS A 1 90 ? 0.571 10.552 -16.423 1.00 65.75 90 LYS A C 1
ATOM 724 O O . LYS A 1 90 ? 1.591 11.257 -16.413 1.00 65.75 90 LYS A O 1
ATOM 729 N N . ARG A 1 91 ? 0.035 10.083 -17.559 1.00 59.72 91 ARG A N 1
ATOM 730 C CA . ARG A 1 91 ? 0.353 10.602 -18.908 1.00 59.72 91 ARG A CA 1
ATOM 731 C C . ARG A 1 91 ? -0.456 11.887 -19.155 1.00 59.72 91 ARG A C 1
ATOM 733 O O . ARG A 1 91 ? -1.561 12.017 -18.637 1.00 59.72 91 ARG A O 1
ATOM 740 N N . ARG A 1 92 ? 0.108 12.868 -19.874 1.00 49.56 92 ARG A N 1
ATOM 741 C CA . ARG A 1 92 ? -0.636 14.081 -20.272 1.00 49.56 92 ARG A CA 1
ATOM 742 C C . ARG A 1 92 ? -1.725 13.678 -21.279 1.00 49.56 92 ARG A C 1
ATOM 744 O O . ARG A 1 92 ? -1.454 12.864 -22.153 1.00 49.56 92 ARG A O 1
ATOM 751 N N . SER A 1 93 ? -2.933 14.203 -21.086 1.00 42.03 93 SER A N 1
ATOM 752 C CA . SER A 1 93 ? -4.204 13.744 -21.670 1.00 42.03 93 SER A CA 1
ATOM 753 C C . SER A 1 93 ? -4.425 14.068 -23.157 1.00 42.03 93 SER A C 1
ATOM 755 O O . SER A 1 93 ? -5.544 14.413 -23.513 1.00 42.03 93 SER A O 1
ATOM 757 N N . THR A 1 94 ? -3.413 14.028 -24.023 1.00 44.25 94 THR A N 1
ATOM 758 C CA . THR A 1 94 ? -3.637 14.383 -25.439 1.00 44.25 94 THR A CA 1
ATOM 759 C C . THR A 1 94 ? -3.946 13.218 -26.368 1.00 44.25 94 THR A C 1
ATOM 761 O O . THR A 1 94 ? -4.424 13.498 -27.453 1.00 44.25 94 THR A O 1
ATOM 764 N N . ASP A 1 95 ? -3.771 11.950 -25.977 1.00 47.75 95 ASP A N 1
ATOM 765 C CA . ASP A 1 95 ? -3.916 10.853 -26.946 1.00 47.75 95 ASP A CA 1
ATOM 766 C C . ASP A 1 95 ? -4.872 9.761 -26.461 1.00 47.75 95 ASP A C 1
ATOM 768 O O . ASP A 1 95 ? -4.512 8.876 -25.680 1.00 47.75 95 ASP A O 1
ATOM 772 N N . ASP A 1 96 ? -6.083 9.826 -27.008 1.00 45.31 96 ASP A N 1
ATOM 773 C CA . ASP A 1 96 ? -7.036 8.731 -27.190 1.00 45.31 96 ASP A CA 1
ATOM 774 C C . ASP A 1 96 ? -6.514 7.743 -28.255 1.00 45.31 96 ASP A C 1
ATOM 776 O O . ASP A 1 96 ? -7.154 7.439 -29.254 1.00 45.31 96 ASP A O 1
ATOM 780 N N . SER A 1 97 ? -5.270 7.291 -28.091 1.00 42.59 97 SER A N 1
ATOM 781 C CA . SER A 1 97 ? -4.652 6.301 -28.968 1.00 42.59 97 SER A CA 1
ATOM 782 C C . SER A 1 97 ? -4.627 4.962 -28.241 1.00 42.59 97 SER A C 1
ATOM 784 O O . SER A 1 97 ? -3.629 4.662 -27.583 1.00 42.59 97 SER A O 1
ATOM 786 N N . GLY A 1 98 ? -5.749 4.233 -28.306 1.00 38.19 98 GLY A N 1
ATOM 787 C CA . GLY A 1 98 ? -5.941 2.765 -28.346 1.00 38.19 98 GLY A CA 1
ATOM 788 C C . GLY A 1 98 ? -5.096 1.786 -27.509 1.00 38.19 98 GLY A C 1
ATOM 789 O O . GLY A 1 98 ? -5.338 0.589 -27.571 1.00 38.19 98 GLY A O 1
ATOM 790 N N . ASN A 1 99 ? -4.118 2.225 -26.722 1.00 38.53 99 ASN A N 1
ATOM 791 C CA . ASN A 1 99 ? -3.290 1.373 -25.885 1.00 38.53 99 ASN A CA 1
ATOM 792 C C . ASN A 1 99 ? -3.965 1.246 -24.519 1.00 38.53 99 ASN A C 1
ATOM 794 O O . ASN A 1 99 ? -3.834 2.104 -23.645 1.00 38.53 99 ASN A O 1
ATOM 798 N N . GLU A 1 100 ? -4.679 0.134 -24.387 1.00 39.50 100 GLU A N 1
ATOM 799 C CA . GLU A 1 100 ? -5.577 -0.351 -23.331 1.00 39.50 100 GLU A CA 1
ATOM 800 C C . GLU A 1 100 ? -4.959 -0.492 -21.917 1.00 39.50 100 GLU A C 1
ATOM 802 O O . GLU A 1 100 ? -5.475 -1.202 -21.054 1.00 39.50 100 GLU A O 1
ATOM 807 N N . VAL A 1 101 ? -3.830 0.160 -21.630 1.00 44.41 101 VAL A N 1
ATOM 808 C CA . VAL A 1 101 ? -3.209 0.122 -20.302 1.00 44.41 101 VAL A CA 1
ATOM 809 C C . VAL A 1 101 ? -3.681 1.330 -19.507 1.00 44.41 101 VAL A C 1
ATOM 811 O O . VAL A 1 101 ? -3.100 2.413 -19.563 1.00 44.41 101 VAL A O 1
ATOM 814 N N . ASP A 1 102 ? -4.753 1.142 -18.739 1.00 47.53 102 ASP A N 1
ATOM 815 C CA . ASP A 1 102 ? -5.180 2.114 -17.737 1.00 47.53 102 ASP A CA 1
ATOM 816 C C . ASP A 1 102 ? -3.991 2.423 -16.793 1.00 47.53 102 ASP A C 1
ATOM 818 O O . ASP A 1 102 ? -3.242 1.533 -16.404 1.00 47.53 102 ASP A O 1
ATOM 822 N N . PHE A 1 103 ? -3.758 3.688 -16.442 1.00 51.41 103 PHE A N 1
ATOM 823 C CA . PHE A 1 103 ? -2.692 4.101 -15.512 1.00 51.41 103 PHE A CA 1
ATOM 824 C C . PHE A 1 103 ? -3.252 4.568 -14.161 1.00 51.41 103 PHE A C 1
ATOM 826 O O . PHE A 1 103 ? -2.509 5.092 -13.326 1.00 51.41 103 PHE A O 1
ATOM 833 N N . LYS A 1 104 ? -4.559 4.390 -13.915 1.00 60.50 104 LYS A N 1
ATOM 834 C CA . LYS A 1 104 ? -5.212 4.772 -12.654 1.00 60.50 104 LYS A CA 1
ATOM 835 C C . LYS A 1 104 ? -4.601 4.044 -11.457 1.00 60.50 104 LYS A C 1
ATOM 837 O O . LYS A 1 104 ? -4.330 2.850 -11.502 1.00 60.50 104 LYS A O 1
ATOM 842 N N . THR A 1 105 ? -4.376 4.763 -10.367 1.00 64.75 105 THR A N 1
ATOM 843 C CA . THR A 1 105 ? -3.871 4.199 -9.108 1.00 64.75 105 THR A CA 1
ATOM 844 C C . THR A 1 105 ? -4.968 3.463 -8.335 1.00 64.75 105 THR A C 1
ATOM 846 O O . THR A 1 105 ? -6.146 3.549 -8.673 1.00 64.75 105 THR A O 1
ATOM 849 N N . GLY A 1 106 ? -4.595 2.776 -7.253 1.00 74.69 106 GLY A N 1
ATOM 850 C CA . GLY A 1 106 ? -5.551 2.074 -6.399 1.00 74.69 106 GLY A CA 1
ATOM 851 C C . GLY A 1 106 ? -5.956 0.740 -7.007 1.00 74.69 106 GLY A C 1
ATOM 852 O O . GLY A 1 106 ? -5.123 0.016 -7.543 1.00 74.69 106 GLY A O 1
ATOM 853 N N . ALA A 1 107 ? -7.227 0.389 -6.902 1.00 71.19 107 ALA A N 1
ATOM 854 C CA . ALA A 1 107 ? -7.682 -0.966 -7.173 1.00 71.19 107 ALA A CA 1
ATOM 855 C C . ALA A 1 107 ? -7.584 -1.386 -8.663 1.00 71.19 107 ALA A C 1
ATOM 857 O O . ALA A 1 107 ? -7.284 -2.540 -8.953 1.00 71.19 107 ALA A O 1
ATOM 858 N N . ALA A 1 108 ? -7.631 -0.439 -9.606 1.00 72.75 108 ALA A N 1
ATOM 859 C CA . ALA A 1 108 ? -7.296 -0.704 -11.011 1.00 72.75 1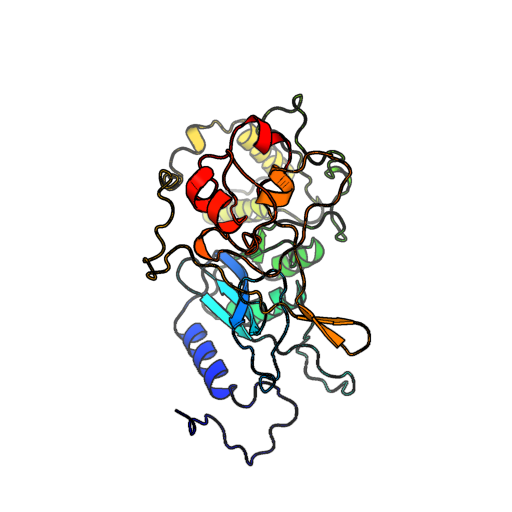08 ALA A CA 1
ATOM 860 C C . ALA A 1 108 ? -5.822 -1.121 -11.201 1.00 72.75 108 ALA A C 1
ATOM 862 O O . ALA A 1 108 ? -5.500 -1.956 -12.045 1.00 72.75 108 ALA A O 1
ATOM 863 N N . ALA A 1 109 ? -4.905 -0.573 -10.393 1.00 76.94 109 ALA A N 1
ATOM 864 C CA . ALA A 1 109 ? -3.509 -0.996 -10.413 1.00 76.94 109 ALA A CA 1
ATOM 865 C C . ALA A 1 109 ? -3.351 -2.424 -9.883 1.00 76.94 109 ALA A C 1
ATOM 867 O O . ALA A 1 109 ? -2.550 -3.170 -10.437 1.00 76.94 109 ALA A O 1
ATOM 868 N N . LEU A 1 110 ? -4.126 -2.816 -8.867 1.00 79.69 110 LEU A N 1
ATOM 869 C CA . LEU A 1 110 ? -4.149 -4.189 -8.361 1.00 79.69 110 LEU A CA 1
ATOM 870 C C . LEU A 1 110 ? -4.544 -5.165 -9.476 1.00 79.69 110 LEU A C 1
ATOM 872 O O . LEU A 1 110 ? -3.741 -6.018 -9.833 1.00 79.69 110 LEU A O 1
ATOM 876 N N . VAL A 1 111 ? -5.713 -4.982 -10.098 1.00 77.56 111 VAL A N 1
ATOM 877 C CA . VAL A 1 111 ? -6.201 -5.880 -11.163 1.00 77.56 111 VAL A CA 1
ATOM 878 C C . VAL A 1 111 ? -5.189 -5.998 -12.305 1.00 77.56 111 VAL A C 1
ATOM 880 O O . VAL A 1 111 ? -4.855 -7.104 -12.720 1.00 77.56 111 VAL A O 1
ATOM 883 N N . ARG A 1 112 ? -4.614 -4.883 -12.774 1.00 77.81 112 ARG A N 1
ATOM 884 C CA . ARG A 1 112 ? -3.591 -4.918 -13.835 1.00 77.81 112 ARG A CA 1
ATOM 885 C C . ARG A 1 112 ? -2.328 -5.678 -13.437 1.00 77.81 112 ARG A C 1
ATOM 887 O O . ARG A 1 112 ? -1.819 -6.453 -14.239 1.00 77.81 112 ARG A O 1
ATOM 894 N N . ASN A 1 113 ? -1.827 -5.470 -12.218 1.00 78.38 113 ASN A N 1
ATOM 895 C CA . ASN A 1 113 ? -0.638 -6.179 -11.738 1.00 78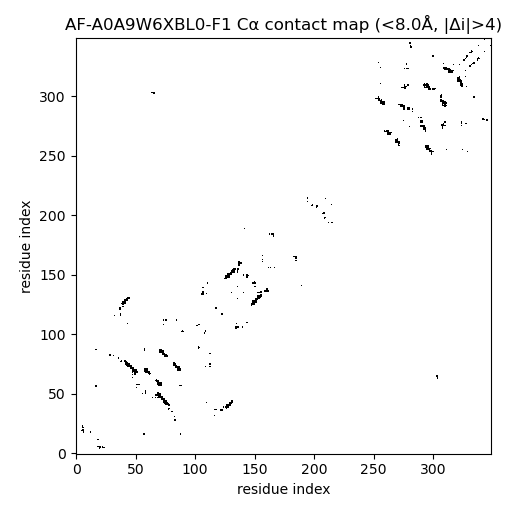.38 113 ASN A CA 1
ATOM 896 C C . ASN A 1 113 ? -0.918 -7.661 -11.457 1.00 78.38 113 ASN A C 1
ATOM 898 O O . ASN A 1 113 ? 0.024 -8.443 -11.415 1.00 78.38 113 ASN A O 1
ATOM 902 N N . LEU A 1 114 ? -2.186 -8.049 -11.294 1.00 78.00 114 LEU A N 1
ATOM 903 C CA . LEU A 1 114 ? -2.600 -9.440 -11.137 1.00 78.00 114 LEU A CA 1
ATOM 904 C C . LEU A 1 114 ? -2.898 -10.148 -12.460 1.00 78.00 114 LEU A C 1
ATOM 906 O O . LEU A 1 114 ? -2.753 -11.362 -12.518 1.00 78.00 114 LEU A O 1
ATOM 910 N N . LYS A 1 115 ? -3.256 -9.439 -13.536 1.00 74.88 115 LYS A N 1
ATOM 911 C CA . LYS A 1 115 ? -3.514 -10.077 -14.839 1.00 74.88 115 LYS A CA 1
ATOM 912 C C . LYS A 1 115 ? -2.290 -10.834 -15.362 1.00 74.88 115 LYS A C 1
ATOM 914 O O . LYS A 1 115 ? -2.410 -12.009 -15.675 1.00 74.88 115 LYS A O 1
ATOM 919 N N . VAL A 1 116 ? -1.118 -10.194 -15.384 1.00 69.88 116 VAL A N 1
ATOM 920 C CA . VAL A 1 116 ? 0.116 -10.787 -15.942 1.00 69.88 116 VAL A CA 1
ATOM 921 C C . VAL A 1 116 ? 0.539 -12.073 -15.216 1.00 69.88 116 VAL A C 1
ATOM 923 O O . VAL A 1 116 ? 0.845 -13.059 -15.883 1.00 69.88 116 VAL A O 1
ATOM 926 N N . PRO A 1 117 ? 0.547 -12.126 -13.871 1.00 64.88 117 PRO A N 1
ATOM 927 C CA . PRO A 1 117 ? 0.977 -13.329 -13.173 1.00 64.88 117 PRO A CA 1
ATOM 928 C C . PRO A 1 117 ? -0.118 -14.408 -13.081 1.00 64.88 117 PRO A C 1
ATOM 930 O O . PRO A 1 117 ? 0.209 -15.579 -12.914 1.00 64.88 117 PRO A O 1
ATOM 933 N N . LEU A 1 118 ? -1.405 -14.046 -13.199 1.00 66.31 118 LEU A N 1
ATOM 934 C CA . LEU A 1 118 ? -2.526 -14.998 -13.146 1.00 66.31 118 LEU A CA 1
ATOM 935 C C . LEU A 1 118 ? -2.850 -15.662 -14.495 1.00 66.31 118 LEU A C 1
ATOM 937 O O . LEU A 1 118 ? -3.618 -16.619 -14.510 1.00 66.31 118 LEU A O 1
ATOM 941 N N . THR A 1 119 ? -2.287 -15.194 -15.613 1.00 62.38 119 THR A N 1
ATOM 942 C CA . THR A 1 119 ? -2.422 -15.832 -16.940 1.00 62.38 119 THR A CA 1
ATOM 943 C C . THR A 1 119 ? -1.437 -16.981 -17.179 1.00 62.38 119 THR A C 1
ATOM 945 O O . THR A 1 119 ? -1.476 -17.601 -18.235 1.00 62.38 119 THR A O 1
ATOM 948 N N . ALA A 1 120 ? -0.538 -17.271 -16.233 1.00 58.72 120 ALA A N 1
ATOM 949 C CA . ALA A 1 120 ? 0.438 -18.347 -16.380 1.00 58.72 120 ALA A CA 1
ATOM 950 C C . ALA A 1 120 ? -0.231 -19.733 -16.302 1.00 58.72 120 ALA A C 1
ATOM 952 O O . ALA A 1 120 ? -1.047 -19.980 -15.416 1.00 58.72 120 ALA A O 1
ATOM 953 N N . GLU A 1 121 ? 0.176 -20.664 -17.172 1.00 54.16 121 GLU A N 1
ATOM 954 C CA . GLU A 1 121 ? -0.369 -22.034 -17.290 1.00 54.16 121 GLU A CA 1
ATOM 955 C C . GLU A 1 121 ? -0.309 -22.861 -15.988 1.00 54.16 121 GLU A C 1
ATOM 957 O O . GLU A 1 121 ? -0.990 -23.872 -15.847 1.00 54.16 121 GLU A O 1
ATOM 962 N N . ARG A 1 122 ? 0.467 -22.417 -14.992 1.00 58.03 122 ARG A N 1
ATOM 963 C CA . ARG A 1 122 ? 0.633 -23.064 -13.678 1.00 58.03 122 ARG A CA 1
ATOM 964 C C . ARG A 1 122 ? -0.222 -22.415 -12.595 1.00 58.03 122 ARG A C 1
ATOM 966 O O . ARG A 1 122 ? 0.247 -22.148 -11.487 1.00 58.03 122 ARG A O 1
ATOM 973 N N . ARG A 1 123 ? -1.469 -22.103 -12.932 1.00 67.00 123 ARG A N 1
ATOM 974 C CA . ARG A 1 123 ? -2.380 -21.398 -12.040 1.00 67.00 123 ARG A CA 1
ATOM 975 C C . ARG A 1 123 ? -3.024 -22.367 -11.044 1.00 67.00 123 ARG A C 1
ATOM 977 O O . ARG A 1 123 ? -3.640 -23.353 -11.431 1.00 67.00 123 ARG A O 1
ATOM 984 N N . HIS A 1 124 ? -2.964 -22.038 -9.755 1.00 70.88 124 HIS A N 1
ATOM 985 C CA . HIS A 1 124 ? -3.810 -22.701 -8.764 1.00 70.88 124 HIS A CA 1
ATOM 986 C C . HIS A 1 124 ? -5.302 -22.360 -9.004 1.00 70.88 124 HIS A C 1
ATOM 988 O O . HIS A 1 124 ? -5.603 -21.205 -9.329 1.00 70.88 124 HIS A O 1
ATOM 994 N N . PRO A 1 125 ? -6.258 -23.291 -8.802 1.00 75.06 125 PRO A N 1
ATOM 995 C CA . PRO A 1 125 ? -7.684 -23.058 -9.085 1.00 75.06 125 PRO A CA 1
ATOM 996 C C . PRO A 1 125 ? -8.265 -21.808 -8.416 1.00 75.06 125 PRO A C 1
ATOM 998 O O . PRO A 1 125 ? -9.193 -21.186 -8.927 1.00 75.06 125 PRO A O 1
ATOM 1001 N N . TRP A 1 126 ? -7.679 -21.414 -7.288 1.00 78.69 126 TRP A N 1
ATOM 1002 C CA . TRP A 1 126 ? -7.998 -20.192 -6.572 1.00 78.69 126 TRP A CA 1
ATOM 1003 C C . TRP A 1 126 ? -6.746 -19.522 -6.021 1.00 78.69 126 TRP A C 1
ATOM 1005 O O . TRP A 1 126 ? -5.740 -20.184 -5.766 1.00 78.69 126 TRP A O 1
ATOM 1015 N N . HIS A 1 127 ? -6.833 -18.209 -5.824 1.00 81.44 127 HIS A N 1
ATOM 1016 C CA . HIS A 1 127 ? -5.805 -17.400 -5.172 1.00 81.44 127 HIS A CA 1
ATOM 1017 C C . HIS A 1 127 ? -6.426 -16.515 -4.091 1.00 81.44 127 HIS A C 1
ATOM 1019 O O . HIS A 1 127 ? -7.619 -16.226 -4.147 1.00 81.44 127 HIS A O 1
ATOM 1025 N N . ALA A 1 128 ? -5.632 -16.053 -3.130 1.00 84.75 128 ALA A N 1
ATOM 1026 C CA . ALA A 1 128 ? -6.037 -15.048 -2.156 1.00 84.75 128 ALA A CA 1
ATOM 1027 C C . ALA A 1 128 ? -5.036 -13.887 -2.126 1.00 84.75 128 ALA A C 1
ATOM 1029 O O . ALA A 1 128 ? -3.829 -14.100 -2.012 1.00 84.75 128 ALA A O 1
ATOM 1030 N N . VAL A 1 129 ? -5.545 -12.657 -2.192 1.00 86.44 129 VAL A N 1
ATOM 1031 C CA . VAL A 1 129 ? -4.747 -11.438 -2.094 1.00 86.44 129 VAL A CA 1
ATOM 1032 C C . VAL A 1 129 ? -5.041 -10.683 -0.807 1.00 86.44 129 VAL A C 1
ATOM 1034 O O . VAL A 1 129 ? -6.194 -10.403 -0.480 1.00 86.44 129 VAL A O 1
ATOM 1037 N N . VAL A 1 130 ? -3.982 -10.323 -0.090 1.00 89.25 130 VAL A N 1
ATOM 1038 C CA . VAL A 1 130 ? -4.047 -9.463 1.088 1.00 89.25 130 VAL A CA 1
ATOM 1039 C C . VAL A 1 130 ? -3.674 -8.036 0.689 1.00 89.25 130 VAL A C 1
ATOM 1041 O O . VAL A 1 130 ? -2.581 -7.805 0.168 1.00 89.25 130 VAL A O 1
ATOM 1044 N N . ILE A 1 131 ? -4.577 -7.079 0.919 1.00 89.12 131 ILE A N 1
ATOM 1045 C CA . ILE A 1 131 ? -4.430 -5.690 0.454 1.00 89.12 131 ILE A CA 1
ATOM 1046 C C . ILE A 1 131 ? -4.724 -4.655 1.540 1.00 89.12 131 ILE A C 1
ATOM 1048 O O . ILE A 1 131 ? -5.522 -4.878 2.453 1.00 89.12 131 ILE A O 1
ATOM 1052 N N . ASP A 1 132 ? -4.120 -3.475 1.394 1.00 88.50 132 ASP A N 1
ATOM 1053 C CA . ASP A 1 132 ? -4.443 -2.311 2.219 1.00 88.50 132 ASP A CA 1
ATOM 1054 C C . ASP A 1 132 ? -5.783 -1.653 1.818 1.00 88.50 132 ASP A C 1
ATOM 1056 O O . ASP A 1 132 ? -6.282 -1.779 0.692 1.00 88.50 132 ASP A O 1
ATOM 1060 N N . ARG A 1 133 ? -6.337 -0.862 2.744 1.00 85.62 133 ARG A N 1
ATOM 1061 C CA . ARG A 1 133 ? -7.530 -0.025 2.589 1.00 85.62 133 ARG A CA 1
ATOM 1062 C C . ARG A 1 133 ? -7.509 0.822 1.323 1.00 85.62 133 ARG A C 1
ATOM 1064 O O . ARG A 1 133 ? -8.576 1.049 0.744 1.00 85.62 133 ARG A O 1
ATOM 1071 N N . TYR A 1 134 ? -6.342 1.295 0.882 1.00 83.44 134 TYR A N 1
ATOM 1072 C CA . TYR A 1 134 ? -6.225 2.082 -0.347 1.00 83.44 134 TYR A CA 1
ATOM 1073 C C . TYR A 1 134 ? -6.742 1.328 -1.587 1.00 83.44 134 TYR A C 1
ATOM 1075 O O . TYR A 1 134 ? -7.402 1.931 -2.440 1.00 83.44 134 TYR A O 1
ATOM 1083 N N . TYR A 1 135 ? -6.523 0.012 -1.636 1.00 83.81 135 TYR A N 1
ATOM 1084 C CA . TYR A 1 135 ? -6.881 -0.883 -2.742 1.00 83.81 135 TYR A CA 1
ATOM 1085 C C . TYR A 1 135 ? -8.229 -1.581 -2.567 1.00 83.81 135 TYR A C 1
ATOM 1087 O O . TYR A 1 135 ? -8.807 -2.079 -3.527 1.00 83.81 135 TYR A O 1
ATOM 1095 N N . SER A 1 136 ? -8.743 -1.620 -1.344 1.00 81.19 136 SER A N 1
ATOM 1096 C CA . SER A 1 136 ? -9.994 -2.310 -1.034 1.00 81.19 136 SER A CA 1
ATOM 1097 C C . SER A 1 136 ? -11.256 -1.556 -1.493 1.00 81.19 136 SER A C 1
ATOM 1099 O O . SER A 1 136 ? -11.406 -0.341 -1.302 1.00 81.19 136 SER A O 1
ATOM 1101 N N . SER A 1 137 ? -12.209 -2.307 -2.047 1.00 77.69 137 SER A N 1
ATOM 1102 C CA . SER A 1 137 ? -13.629 -1.941 -2.136 1.00 77.69 137 SER A CA 1
ATOM 1103 C C . SER A 1 137 ? -14.468 -3.182 -2.456 1.00 77.69 137 SER A C 1
ATOM 1105 O O . SER A 1 137 ? -13.930 -4.157 -2.980 1.00 77.69 137 SER A O 1
ATOM 1107 N N . VAL A 1 138 ? -15.776 -3.134 -2.191 1.00 75.31 138 VAL A N 1
ATOM 1108 C CA . VAL A 1 138 ? -16.680 -4.267 -2.458 1.00 75.31 138 VAL A CA 1
ATOM 1109 C C . VAL A 1 138 ? -16.746 -4.597 -3.950 1.00 75.31 138 VAL A C 1
ATOM 1111 O O . VAL A 1 138 ? -16.612 -5.758 -4.316 1.00 75.31 138 VAL A O 1
ATOM 1114 N N . LEU A 1 139 ? -16.835 -3.586 -4.819 1.00 74.69 139 LEU A N 1
ATOM 1115 C CA . LEU A 1 139 ? -16.853 -3.787 -6.274 1.00 74.69 139 LEU A CA 1
ATOM 1116 C C . LEU A 1 139 ? -15.599 -4.512 -6.783 1.00 74.69 139 LEU A C 1
ATOM 1118 O O . LEU A 1 139 ? -15.702 -5.451 -7.562 1.00 74.69 139 LEU A O 1
ATOM 1122 N N . HIS A 1 140 ? -14.420 -4.130 -6.290 1.00 73.94 140 HIS A N 1
ATOM 1123 C CA . HIS A 1 140 ? -13.175 -4.783 -6.701 1.00 73.94 140 HIS A CA 1
ATOM 1124 C C . HIS A 1 140 ? -13.033 -6.192 -6.115 1.00 73.94 140 HIS A C 1
ATOM 1126 O O . HIS A 1 140 ? -12.412 -7.044 -6.737 1.00 73.94 140 HIS A O 1
ATOM 1132 N N . ALA A 1 141 ? -13.621 -6.471 -4.948 1.00 76.81 141 ALA A N 1
ATOM 1133 C CA . ALA A 1 141 ? -13.680 -7.837 -4.432 1.00 76.81 141 ALA A CA 1
ATOM 1134 C C . ALA A 1 141 ? -14.536 -8.745 -5.337 1.00 76.81 141 ALA A C 1
ATOM 1136 O O . ALA A 1 141 ? -14.159 -9.891 -5.563 1.00 76.81 141 ALA A O 1
ATOM 1137 N N . VAL A 1 142 ? -15.635 -8.226 -5.900 1.00 75.75 142 VAL A N 1
ATOM 1138 C CA . VAL A 1 142 ? -16.462 -8.944 -6.891 1.00 75.75 142 VAL A CA 1
ATOM 1139 C C . VAL A 1 142 ? -15.707 -9.151 -8.206 1.00 75.75 142 VAL A C 1
ATOM 1141 O O . VAL A 1 142 ? -15.727 -10.248 -8.757 1.00 75.75 142 VAL A O 1
ATOM 1144 N N . GLU A 1 143 ? -14.997 -8.132 -8.691 1.00 77.06 143 GLU A N 1
ATOM 1145 C CA . GLU A 1 143 ? -14.166 -8.247 -9.896 1.00 77.06 143 GLU A CA 1
ATOM 1146 C C . GLU A 1 143 ? -13.044 -9.281 -9.721 1.00 77.06 143 GLU A C 1
ATOM 1148 O O . GLU A 1 143 ? -12.792 -10.091 -10.603 1.00 77.06 143 GLU A O 1
ATOM 1153 N N . LEU A 1 144 ? -12.387 -9.310 -8.561 1.00 78.38 144 LEU A N 1
ATOM 1154 C CA . LEU A 1 144 ? -11.342 -10.295 -8.281 1.00 78.38 144 LEU A CA 1
ATOM 1155 C C . LEU A 1 144 ? -11.912 -11.711 -8.134 1.00 78.38 144 LEU A C 1
ATOM 1157 O O . LEU A 1 144 ? -11.272 -12.680 -8.549 1.00 78.38 144 LEU A O 1
ATOM 1161 N N . LEU A 1 145 ? -13.139 -11.836 -7.629 1.00 78.25 145 LEU A N 1
ATOM 1162 C CA . LEU A 1 145 ? -13.836 -13.114 -7.553 1.00 78.25 145 LEU A CA 1
ATOM 1163 C C . LEU A 1 145 ? -14.116 -13.705 -8.943 1.00 78.25 145 LEU A C 1
ATOM 1165 O O . LEU A 1 145 ? -13.978 -14.915 -9.103 1.00 78.25 145 LEU A O 1
ATOM 1169 N N . SER A 1 146 ? -14.443 -12.880 -9.947 1.00 74.56 146 SER A N 1
ATOM 1170 C CA . SER A 1 146 ? -14.686 -13.355 -11.323 1.00 74.56 146 SER A CA 1
ATOM 1171 C C . SER A 1 146 ? -13.440 -13.970 -11.965 1.00 74.56 146 SER A C 1
ATOM 1173 O O . SER A 1 146 ? -13.543 -14.851 -12.815 1.00 74.56 146 SER A O 1
ATOM 1175 N N . ILE A 1 147 ? -12.257 -13.565 -11.499 1.00 75.31 147 ILE A N 1
ATOM 1176 C CA . ILE A 1 147 ? -10.979 -14.169 -11.860 1.00 75.31 147 ILE A CA 1
ATOM 1177 C C . ILE A 1 147 ? -10.469 -15.118 -10.771 1.00 75.31 147 ILE A C 1
ATOM 1179 O O . ILE A 1 147 ? -9.260 -15.219 -10.615 1.00 75.31 147 ILE A O 1
ATOM 1183 N N . ASN A 1 148 ? -11.326 -15.793 -9.993 1.00 77.38 148 ASN A N 1
ATOM 1184 C CA . ASN A 1 148 ? -10.966 -16.773 -8.947 1.00 77.38 148 ASN A CA 1
ATOM 1185 C C . ASN A 1 148 ? -9.909 -16.284 -7.935 1.00 77.38 148 ASN A C 1
ATOM 1187 O O . ASN A 1 148 ? -9.000 -17.026 -7.542 1.00 77.38 148 ASN A O 1
ATOM 1191 N N . THR A 1 149 ? -9.999 -15.015 -7.536 1.00 81.25 149 THR A N 1
ATOM 1192 C CA . THR A 1 149 ? -9.096 -14.389 -6.565 1.00 81.25 149 THR A CA 1
ATOM 1193 C C . THR A 1 149 ? -9.891 -13.815 -5.397 1.00 81.25 149 THR A C 1
ATOM 1195 O O . THR A 1 149 ? -10.647 -12.859 -5.535 1.00 81.25 149 THR A O 1
ATOM 1198 N N . TYR A 1 150 ? -9.710 -14.399 -4.218 1.00 85.75 150 TYR A N 1
ATOM 1199 C CA . TYR A 1 150 ? -10.302 -13.928 -2.972 1.00 85.75 150 TYR A CA 1
ATOM 1200 C C . TYR A 1 150 ? -9.516 -12.747 -2.414 1.00 85.75 150 TYR A C 1
ATOM 1202 O O . TYR A 1 150 ? -8.303 -12.662 -2.589 1.00 85.75 150 TYR A O 1
ATOM 1210 N N . VAL A 1 151 ? -10.191 -11.849 -1.701 1.00 84.00 151 VAL A N 1
ATOM 1211 C CA . VAL A 1 151 ? -9.562 -10.660 -1.120 1.00 84.00 151 VAL A CA 1
ATOM 1212 C C . VAL A 1 151 ? -9.705 -10.665 0.387 1.00 84.00 151 VAL A C 1
ATOM 1214 O O . VAL A 1 151 ? -10.800 -10.839 0.917 1.00 84.00 151 VAL A O 1
ATOM 1217 N N . VAL A 1 152 ? -8.600 -10.382 1.067 1.00 86.81 152 VAL A N 1
ATOM 1218 C CA . VAL A 1 152 ? -8.570 -10.063 2.490 1.00 86.81 152 VAL A CA 1
ATOM 1219 C C . VAL A 1 152 ? -7.972 -8.672 2.641 1.00 86.81 152 VAL A C 1
ATOM 1221 O O . VAL A 1 152 ? -6.905 -8.372 2.116 1.00 86.81 152 VAL A O 1
ATOM 1224 N N . GLY A 1 153 ? -8.650 -7.784 3.351 1.00 86.25 153 GLY A N 1
ATOM 1225 C CA . GLY A 1 153 ? -8.139 -6.435 3.535 1.00 86.25 153 GLY A CA 1
ATOM 1226 C C . GLY A 1 153 ? -9.010 -5.611 4.455 1.00 86.25 153 GLY A C 1
ATOM 1227 O O . GLY A 1 153 ? -10.160 -5.947 4.739 1.00 86.25 153 GLY A O 1
ATOM 1228 N N . THR A 1 154 ? -8.451 -4.502 4.920 1.00 85.69 154 THR A N 1
ATOM 1229 C CA . THR A 1 154 ? -9.250 -3.478 5.596 1.00 85.69 154 THR A CA 1
ATOM 1230 C C . THR A 1 154 ? -9.971 -2.643 4.547 1.00 85.69 154 THR A C 1
ATOM 1232 O O . THR A 1 154 ? -9.462 -2.500 3.446 1.00 85.69 154 THR A O 1
ATOM 1235 N N . ILE A 1 155 ? -11.139 -2.077 4.867 1.00 82.69 155 ILE A N 1
ATOM 1236 C CA . ILE A 1 155 ? -11.903 -1.223 3.944 1.00 82.69 155 ILE A CA 1
ATOM 1237 C C . ILE A 1 155 ? -12.184 0.147 4.548 1.00 82.69 155 ILE A C 1
ATOM 1239 O O . ILE A 1 155 ? -12.358 0.298 5.760 1.00 82.69 155 ILE A O 1
ATOM 1243 N N . ALA A 1 156 ? -12.162 1.190 3.717 1.00 84.12 156 ALA A N 1
ATOM 1244 C CA . ALA A 1 156 ? -12.636 2.513 4.111 1.00 84.12 156 ALA A CA 1
ATOM 1245 C C . ALA A 1 156 ? -14.164 2.504 4.180 1.00 84.12 156 ALA A C 1
ATOM 1247 O O . ALA A 1 156 ? -14.827 2.183 3.204 1.00 84.12 156 ALA A O 1
ATOM 1248 N N . THR A 1 157 ? -14.722 2.885 5.329 1.00 83.56 157 THR A N 1
ATOM 1249 C CA . THR A 1 157 ? -16.175 2.856 5.590 1.00 83.56 157 THR A CA 1
ATOM 1250 C C . THR A 1 157 ? -16.973 3.840 4.728 1.00 83.56 157 THR A C 1
ATOM 1252 O O . THR A 1 157 ? -18.197 3.775 4.693 1.00 83.56 157 THR A O 1
ATOM 1255 N N . SER A 1 158 ? -16.287 4.757 4.038 1.00 81.31 158 SER A N 1
ATOM 1256 C CA . SER A 1 158 ? -16.846 5.664 3.033 1.00 81.31 158 SER A CA 1
ATOM 1257 C C . SER A 1 158 ? -16.852 5.089 1.610 1.00 81.31 158 SER A C 1
ATOM 1259 O O . SER A 1 158 ? -17.282 5.774 0.686 1.00 81.31 158 SER A O 1
ATOM 1261 N N . ARG A 1 159 ? -16.341 3.868 1.390 1.00 76.31 159 ARG A N 1
ATOM 1262 C CA . ARG A 1 159 ? -16.346 3.228 0.067 1.00 76.31 159 ARG A CA 1
ATOM 1263 C C . ARG A 1 159 ? -17.756 2.790 -0.310 1.00 76.31 159 ARG A C 1
ATOM 1265 O O . ARG A 1 159 ? -18.497 2.264 0.517 1.00 76.31 159 ARG A O 1
ATOM 1272 N N . LEU A 1 160 ? -18.075 2.945 -1.591 1.00 70.75 160 LEU A N 1
ATOM 1273 C CA . LEU A 1 160 ? -19.307 2.433 -2.173 1.00 70.75 160 LEU A CA 1
ATOM 1274 C C . LEU A 1 160 ? -19.405 0.909 -1.974 1.00 70.75 160 LEU A C 1
ATOM 1276 O O . LEU A 1 160 ? -18.410 0.193 -2.119 1.00 70.75 160 LEU A O 1
ATOM 1280 N N . GLY A 1 161 ? -20.600 0.439 -1.617 1.00 71.62 161 GLY A N 1
ATOM 1281 C CA . GLY A 1 161 ? -20.886 -0.966 -1.316 1.00 71.62 161 GLY A CA 1
ATOM 1282 C C . GLY A 1 161 ? -20.567 -1.397 0.120 1.00 71.62 161 GLY A C 1
ATOM 1283 O O . GLY A 1 161 ? -20.917 -2.510 0.493 1.00 71.62 161 GLY A O 1
ATOM 1284 N N . PHE A 1 162 ? -19.936 -0.549 0.945 1.00 75.25 162 PHE A N 1
ATOM 1285 C CA . PHE A 1 162 ? -19.763 -0.856 2.367 1.00 75.25 162 PHE A CA 1
ATOM 1286 C C . PHE A 1 162 ? -21.116 -0.830 3.091 1.00 75.25 162 PHE A C 1
ATOM 1288 O O . PHE A 1 162 ? -21.814 0.190 3.057 1.00 75.25 162 PHE A O 1
ATOM 1295 N N . ASP A 1 163 ? -21.455 -1.923 3.776 1.00 78.50 163 ASP A N 1
ATOM 1296 C CA . ASP A 1 163 ? -22.701 -2.026 4.534 1.00 78.50 163 ASP A CA 1
ATOM 1297 C C . ASP A 1 163 ? -22.699 -1.053 5.722 1.00 78.50 163 ASP A C 1
ATOM 1299 O O . ASP A 1 163 ? -21.857 -1.116 6.621 1.00 78.50 163 ASP A O 1
ATOM 1303 N N . GLN A 1 164 ? -23.655 -0.127 5.724 1.00 81.31 164 GLN A N 1
ATOM 1304 C CA . GLN A 1 164 ? -23.767 0.878 6.775 1.00 81.31 164 GLN A CA 1
ATOM 1305 C C . GLN A 1 164 ? -24.272 0.288 8.098 1.00 81.31 164 GLN A C 1
ATOM 1307 O O . GLN A 1 164 ? -23.979 0.860 9.147 1.00 81.31 164 GLN A O 1
ATOM 1312 N N . ASN A 1 165 ? -24.933 -0.874 8.083 1.00 80.56 165 ASN A N 1
ATOM 1313 C CA . ASN A 1 165 ? -25.467 -1.515 9.288 1.00 80.56 165 ASN A CA 1
ATOM 1314 C C . ASN A 1 165 ? -24.367 -2.002 10.244 1.00 80.56 165 ASN A C 1
ATOM 1316 O O . ASN A 1 165 ? -24.579 -2.082 11.450 1.00 80.56 165 ASN A O 1
ATOM 1320 N N . ILE A 1 166 ? -23.166 -2.287 9.727 1.00 81.88 166 ILE A N 1
ATOM 1321 C CA . ILE A 1 166 ? -22.009 -2.721 10.533 1.00 81.88 166 ILE A CA 1
ATOM 1322 C C . ILE A 1 166 ? -21.082 -1.566 10.926 1.00 81.88 166 ILE A C 1
ATOM 1324 O O . ILE A 1 166 ? -20.019 -1.773 11.520 1.00 81.88 166 ILE A O 1
ATOM 1328 N N . LYS A 1 167 ? -21.441 -0.327 10.580 1.00 81.12 167 LYS A N 1
ATOM 1329 C CA . LYS A 1 167 ? -20.627 0.844 10.889 1.00 81.12 167 LYS A CA 1
ATOM 1330 C C . LYS A 1 167 ? -20.780 1.206 12.364 1.00 81.12 167 LYS A C 1
ATOM 1332 O O . LYS A 1 167 ? -21.799 1.734 12.793 1.00 81.12 167 LYS A O 1
ATOM 1337 N N . SER A 1 168 ? -19.722 0.981 13.140 1.00 80.56 168 SER A N 1
ATOM 1338 C CA . SER A 1 168 ? -19.688 1.434 14.532 1.00 80.56 168 SER A CA 1
ATOM 1339 C C . SER A 1 168 ? -19.698 2.963 14.610 1.00 80.56 168 SER A C 1
ATOM 1341 O O . SER A 1 168 ? -18.882 3.639 13.979 1.00 80.56 168 SER A O 1
ATOM 1343 N N . THR A 1 169 ? -20.577 3.508 15.449 1.00 79.62 169 THR A N 1
ATOM 1344 C CA . THR A 1 169 ? -20.587 4.933 15.818 1.00 79.62 169 THR A CA 1
ATOM 1345 C C . THR A 1 169 ? -19.450 5.292 16.777 1.00 79.62 169 THR A C 1
ATOM 1347 O O . THR A 1 169 ? -19.060 6.454 16.880 1.00 79.62 169 THR A O 1
ATOM 1350 N N . LYS A 1 170 ? -18.880 4.297 17.466 1.00 78.31 170 LYS A N 1
ATOM 1351 C CA . LYS A 1 170 ? -17.807 4.467 18.453 1.00 78.31 170 LYS A CA 1
ATOM 1352 C C . LYS A 1 170 ? -16.461 4.043 17.862 1.00 78.31 170 LYS A C 1
ATOM 1354 O O . LYS A 1 170 ? -16.349 2.965 17.280 1.00 78.31 170 LYS A O 1
ATOM 1359 N N . GLN A 1 171 ? -15.427 4.871 18.048 1.00 75.06 171 GLN A N 1
ATOM 1360 C CA . GLN A 1 171 ? -14.055 4.558 17.609 1.00 75.06 171 GLN A CA 1
ATOM 1361 C C . GLN A 1 171 ? -13.399 3.441 18.431 1.00 75.06 171 GLN A C 1
ATOM 1363 O O . GLN A 1 171 ? -12.510 2.755 17.935 1.00 75.06 171 GLN A O 1
ATOM 1368 N N . THR A 1 172 ? -13.814 3.267 19.685 1.00 78.88 172 THR A N 1
ATOM 1369 C CA . THR A 1 172 ? -13.279 2.257 20.599 1.00 78.88 172 THR A CA 1
ATOM 1370 C C . THR A 1 172 ? -14.382 1.313 21.062 1.00 78.88 172 THR A C 1
ATOM 1372 O O . THR A 1 172 ? -15.548 1.699 21.174 1.00 78.88 172 THR A O 1
ATOM 1375 N N . ARG A 1 173 ? -14.006 0.058 21.341 1.00 81.31 173 ARG A N 1
ATOM 1376 C CA . ARG A 1 173 ? -14.913 -0.948 21.905 1.00 81.31 173 ARG A CA 1
ATOM 1377 C C . ARG A 1 173 ? -15.415 -0.468 23.280 1.00 81.31 173 ARG A C 1
ATOM 1379 O O . ARG A 1 173 ? -14.578 -0.245 24.160 1.00 81.31 173 ARG A O 1
ATOM 1386 N N . PRO A 1 174 ? -16.735 -0.345 23.499 1.00 83.06 174 PRO A N 1
ATOM 1387 C CA . PRO A 1 174 ? -17.298 -0.054 24.816 1.00 83.06 174 PRO A CA 1
ATOM 1388 C C . PRO A 1 174 ? -16.931 -1.128 25.842 1.00 83.06 174 PRO A C 1
ATOM 1390 O O . PRO A 1 174 ? -16.815 -2.300 25.489 1.00 83.06 174 PRO A O 1
ATOM 1393 N N . ALA A 1 175 ? -16.815 -0.755 27.118 1.00 85.12 175 ALA A N 1
ATOM 1394 C CA . ALA A 1 175 ? -16.559 -1.717 28.194 1.00 85.12 175 ALA A CA 1
ATOM 1395 C C . ALA A 1 175 ? -17.657 -2.794 28.308 1.00 85.12 175 ALA A C 1
ATOM 1397 O O . ALA A 1 175 ? -17.355 -3.922 28.681 1.00 85.12 175 ALA A O 1
ATOM 1398 N N . SER A 1 176 ? -18.895 -2.458 27.926 1.00 85.12 176 SER A N 1
ATOM 1399 C CA . SER A 1 176 ? -20.055 -3.356 27.938 1.00 85.12 176 SER A CA 1
ATOM 1400 C C . SER A 1 176 ? -20.029 -4.452 26.869 1.00 85.12 176 SER A C 1
ATOM 1402 O O . SER A 1 176 ? -20.761 -5.426 26.982 1.00 85.12 176 SER A O 1
ATOM 1404 N N . VAL A 1 177 ? -19.216 -4.308 25.819 1.00 77.31 177 VAL A N 1
ATOM 1405 C CA . VAL A 1 177 ? -19.103 -5.314 24.756 1.00 77.31 177 VAL A CA 1
ATOM 1406 C C . VAL A 1 177 ? -17.956 -6.241 25.115 1.00 77.31 177 VAL A C 1
ATOM 1408 O O . VAL A 1 177 ? -16.835 -5.761 25.250 1.00 77.31 177 VAL A O 1
ATOM 1411 N N . LEU A 1 178 ? -18.192 -7.547 25.248 1.00 80.56 178 LEU A N 1
ATOM 1412 C CA . LEU A 1 178 ? -17.152 -8.524 25.589 1.00 80.56 178 LEU A CA 1
ATOM 1413 C C . LEU A 1 178 ? -16.006 -8.518 24.554 1.00 80.56 178 LEU A C 1
ATOM 1415 O O . LEU A 1 178 ? -16.188 -8.191 23.380 1.00 80.56 178 LEU A O 1
ATOM 1419 N N . ARG A 1 179 ? -14.775 -8.825 24.986 1.00 69.00 179 ARG A N 1
ATOM 1420 C CA . ARG A 1 179 ? -13.661 -8.999 24.037 1.00 69.00 179 ARG A CA 1
ATOM 1421 C C . ARG A 1 179 ? -13.947 -10.215 23.157 1.00 69.00 179 ARG A C 1
ATOM 1423 O O . ARG A 1 179 ? -14.401 -11.233 23.657 1.00 69.00 179 ARG A O 1
ATOM 1430 N N . GLY A 1 180 ? -13.651 -10.101 21.866 1.00 73.81 180 GLY A N 1
ATOM 1431 C CA . GLY A 1 180 ? -13.916 -11.161 20.888 1.00 73.81 180 GLY A CA 1
ATOM 1432 C C . GLY A 1 180 ? -15.297 -11.082 20.234 1.00 73.81 180 GLY A C 1
ATOM 1433 O O . GLY A 1 180 ? -15.497 -11.720 19.209 1.00 73.81 180 GLY A O 1
ATOM 1434 N N . SER A 1 181 ? -16.223 -10.261 20.740 1.00 73.12 181 SER A N 1
ATOM 1435 C CA . SER A 1 181 ? -17.490 -9.999 20.051 1.00 73.12 181 SER A CA 1
ATOM 1436 C C . SER A 1 181 ? -17.265 -9.177 18.777 1.00 73.12 181 SER A C 1
ATOM 1438 O O . SER A 1 181 ? -16.552 -8.170 18.801 1.00 73.12 181 SER A O 1
ATOM 1440 N N . PHE A 1 182 ? -17.904 -9.579 17.676 1.00 74.31 182 PHE A N 1
ATOM 1441 C CA . PHE A 1 182 ? -17.852 -8.877 16.394 1.00 74.31 182 PHE A CA 1
ATOM 1442 C C . PHE A 1 182 ? -19.228 -8.839 15.727 1.00 74.31 182 PHE A C 1
ATOM 1444 O O . PHE A 1 182 ? -20.035 -9.754 15.868 1.00 74.31 182 PHE A O 1
ATOM 1451 N N . SER A 1 183 ? -19.479 -7.770 14.975 1.00 71.06 183 SER A N 1
ATOM 1452 C CA . SER A 1 183 ? -20.590 -7.692 14.030 1.00 71.06 183 SER A CA 1
ATOM 1453 C C . SER A 1 183 ? -20.063 -8.038 12.647 1.00 71.06 183 SER A C 1
ATOM 1455 O O . SER A 1 183 ? -18.988 -7.573 12.263 1.00 71.06 183 SER A O 1
ATOM 1457 N N . PHE A 1 184 ? -20.812 -8.832 11.893 1.00 77.88 184 PHE A N 1
ATOM 1458 C CA . PHE A 1 184 ? -20.487 -9.126 10.506 1.00 77.88 184 PHE A CA 1
ATOM 1459 C C . PHE A 1 184 ? -21.717 -8.917 9.631 1.00 77.88 184 PHE A C 1
ATOM 1461 O O . PHE A 1 184 ? -22.849 -9.071 10.081 1.00 77.88 184 PHE A O 1
ATOM 1468 N N . SER A 1 185 ? -21.469 -8.557 8.377 1.00 69.00 185 SER A N 1
ATOM 1469 C CA . SER A 1 185 ? -22.478 -8.512 7.327 1.00 69.00 185 SER A CA 1
ATOM 1470 C C . SER A 1 185 ? -22.005 -9.365 6.167 1.00 69.00 185 SER A C 1
ATOM 1472 O O . SER A 1 185 ? -20.804 -9.467 5.898 1.00 69.00 185 SER A O 1
ATOM 1474 N N . ARG A 1 186 ? -22.961 -10.012 5.509 1.00 70.50 186 ARG A N 1
ATOM 1475 C CA . ARG A 1 186 ? -22.729 -10.921 4.395 1.00 70.50 186 ARG A CA 1
ATOM 1476 C C . ARG A 1 186 ? -23.718 -10.587 3.290 1.00 70.50 186 ARG A C 1
ATOM 1478 O O . ARG A 1 186 ? -24.922 -10.624 3.520 1.00 70.50 186 ARG A O 1
ATOM 1485 N N . SER A 1 187 ? -23.204 -10.325 2.091 1.00 62.53 187 SER A N 1
ATOM 1486 C CA . SER A 1 187 ? -24.045 -10.219 0.899 1.00 62.53 187 SER A CA 1
ATOM 1487 C C . SER A 1 187 ? -24.718 -11.567 0.626 1.00 62.53 187 SER A C 1
ATOM 1489 O O . SER A 1 187 ? -24.062 -12.609 0.639 1.00 62.53 187 SER A O 1
ATOM 1491 N N . VAL A 1 188 ? -26.032 -11.548 0.412 1.00 59.97 188 VAL A N 1
ATOM 1492 C CA . VAL A 1 188 ? -26.802 -12.726 -0.015 1.00 59.97 188 VAL A CA 1
ATOM 1493 C C . VAL A 1 188 ? -26.658 -12.981 -1.518 1.00 59.97 188 VAL A C 1
ATOM 1495 O O . VAL A 1 188 ? -26.719 -14.134 -1.948 1.00 59.97 188 VAL A O 1
ATOM 1498 N N . ASP A 1 189 ? -26.377 -11.921 -2.280 1.00 52.28 189 ASP A N 1
ATOM 1499 C CA . ASP A 1 189 ? -26.252 -11.926 -3.740 1.00 52.28 189 ASP A CA 1
ATOM 1500 C C . ASP A 1 189 ? -24.892 -12.447 -4.215 1.00 52.28 189 ASP A C 1
ATOM 1502 O O . ASP A 1 189 ? -24.800 -13.062 -5.274 1.00 52.28 189 ASP A O 1
ATOM 1506 N N . ILE A 1 190 ? -23.834 -12.239 -3.423 1.00 53.50 190 ILE A N 1
ATOM 1507 C CA . ILE A 1 190 ? -22.484 -12.744 -3.696 1.00 53.50 190 ILE A CA 1
ATOM 1508 C C . ILE A 1 190 ? -22.287 -14.017 -2.862 1.00 53.50 190 ILE A C 1
ATOM 1510 O O . ILE A 1 190 ? -22.072 -13.928 -1.649 1.00 53.50 190 ILE A O 1
ATOM 1514 N N . PRO A 1 191 ? -22.360 -15.223 -3.458 1.00 50.38 191 PRO A N 1
ATOM 1515 C CA . PRO A 1 191 ? -22.172 -16.460 -2.717 1.00 50.38 191 PRO A CA 1
ATOM 1516 C C . PRO A 1 191 ? -20.756 -16.487 -2.136 1.00 50.38 191 PRO A C 1
ATOM 1518 O O . PRO A 1 191 ? -19.776 -16.463 -2.872 1.00 50.38 191 PRO A O 1
ATOM 1521 N N . ILE A 1 192 ? -20.622 -16.576 -0.811 1.00 48.28 192 ILE A N 1
ATOM 1522 C CA . ILE A 1 192 ? -19.356 -17.016 -0.219 1.00 48.28 192 ILE A CA 1
ATOM 1523 C C . ILE A 1 192 ? -19.132 -18.453 -0.702 1.00 48.28 192 ILE A C 1
ATOM 1525 O O . ILE A 1 192 ? -19.931 -19.346 -0.406 1.00 48.28 192 ILE A O 1
ATOM 1529 N N . ASN A 1 193 ? -18.051 -18.660 -1.455 1.00 54.44 193 ASN A N 1
ATOM 1530 C CA . ASN A 1 193 ? -17.710 -19.898 -2.165 1.00 54.44 193 ASN A CA 1
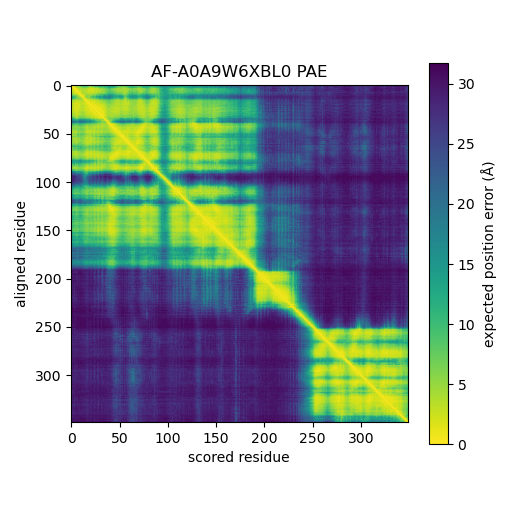ATOM 1531 C C . ASN A 1 193 ? -17.546 -21.145 -1.286 1.00 54.44 193 ASN A C 1
ATOM 1533 O O . ASN A 1 193 ? -17.278 -22.213 -1.813 1.00 54.44 193 ASN A O 1
ATOM 1537 N N . ALA A 1 194 ? -17.761 -21.071 0.023 1.00 56.19 194 ALA A N 1
ATOM 1538 C CA . ALA A 1 194 ? -17.732 -22.242 0.887 1.00 56.19 194 ALA A CA 1
ATOM 1539 C C . ALA A 1 194 ? -18.822 -23.278 0.515 1.00 56.19 194 ALA A C 1
ATOM 1541 O O . ALA A 1 194 ? -18.567 -24.476 0.604 1.00 56.19 194 ALA A O 1
ATOM 1542 N N . TYR A 1 195 ? -19.975 -22.852 -0.031 1.00 61.34 195 TYR A N 1
ATOM 1543 C CA . TYR A 1 195 ? -20.958 -23.792 -0.599 1.00 61.34 195 TYR A CA 1
ATOM 1544 C C . TYR A 1 195 ? -20.493 -24.415 -1.927 1.00 61.34 195 TYR A C 1
ATOM 1546 O O . TYR A 1 195 ? -20.812 -25.567 -2.214 1.00 61.34 195 TYR A O 1
ATOM 1554 N N . LEU A 1 196 ? -19.723 -23.680 -2.739 1.00 60.44 196 LEU A N 1
ATOM 1555 C CA . LEU A 1 196 ? -19.117 -24.238 -3.953 1.00 60.44 196 LEU A CA 1
ATOM 1556 C C . LEU A 1 196 ? -18.010 -25.233 -3.593 1.00 60.44 196 LEU A C 1
ATOM 1558 O O . LEU A 1 196 ? -17.989 -26.322 -4.149 1.00 60.44 196 LEU A O 1
ATOM 1562 N N . SER A 1 197 ? -17.178 -24.924 -2.596 1.00 62.16 197 SER A N 1
ATOM 1563 C CA . SER A 1 197 ? -16.197 -25.861 -2.040 1.00 62.16 197 SER A CA 1
ATOM 1564 C C . SER A 1 197 ? -16.859 -27.114 -1.471 1.00 62.16 197 SER A C 1
ATOM 1566 O O . SER A 1 197 ? -16.355 -28.210 -1.679 1.00 62.16 197 SER A O 1
ATOM 1568 N N . HIS A 1 198 ? -18.010 -26.983 -0.803 1.00 72.44 198 HIS A N 1
ATOM 1569 C CA . HIS A 1 198 ? -18.811 -28.130 -0.364 1.00 72.44 198 HIS A CA 1
ATOM 1570 C C . HIS A 1 198 ? -19.336 -28.956 -1.540 1.00 72.44 198 HIS A C 1
ATOM 1572 O O . HIS A 1 198 ? -19.235 -30.177 -1.520 1.00 72.44 198 HIS A O 1
ATOM 1578 N N . LYS A 1 199 ? -19.862 -28.306 -2.586 1.00 73.44 199 LYS A N 1
ATOM 1579 C CA . LYS A 1 199 ? -20.319 -28.998 -3.799 1.00 73.44 199 LYS A CA 1
ATOM 1580 C C . LYS A 1 199 ? -19.189 -29.755 -4.493 1.00 73.44 199 LYS A C 1
ATOM 1582 O O . LYS A 1 199 ? -19.396 -30.895 -4.891 1.00 73.44 199 LYS A O 1
ATOM 1587 N N . GLU A 1 200 ? -18.018 -29.144 -4.626 1.00 68.81 200 GLU A N 1
ATOM 1588 C CA . GLU A 1 200 ? -16.855 -29.795 -5.234 1.00 68.81 200 GLU A CA 1
ATOM 1589 C C . GLU A 1 200 ? -16.280 -30.899 -4.335 1.00 68.81 200 GLU A C 1
ATOM 1591 O O . GLU A 1 200 ? -15.987 -31.987 -4.820 1.00 68.81 200 GLU A O 1
ATOM 1596 N N . GLY A 1 201 ? -16.223 -30.697 -3.016 1.00 64.25 201 GLY A N 1
ATOM 1597 C CA . GLY A 1 201 ? -15.836 -31.742 -2.063 1.00 64.25 201 GLY A CA 1
ATOM 1598 C C . GLY A 1 201 ? -16.796 -32.937 -2.062 1.00 64.25 201 GLY A C 1
ATOM 1599 O O . GLY A 1 201 ? -16.357 -34.082 -2.013 1.00 64.25 201 GLY A O 1
ATOM 1600 N N . ALA A 1 202 ? -18.101 -32.690 -2.187 1.00 81.44 202 ALA A N 1
ATOM 1601 C CA . ALA A 1 202 ? -19.102 -33.744 -2.319 1.00 81.44 202 ALA A CA 1
ATOM 1602 C C . ALA A 1 202 ? -18.912 -34.540 -3.619 1.00 81.44 202 ALA A C 1
ATOM 1604 O O . ALA A 1 202 ? -18.940 -35.764 -3.579 1.00 81.44 202 ALA A O 1
ATOM 1605 N N . LYS A 1 203 ? -18.617 -33.876 -4.747 1.00 78.00 203 LYS A N 1
ATOM 1606 C CA . LYS A 1 203 ? -18.285 -34.555 -6.013 1.00 78.00 203 LYS A CA 1
ATOM 1607 C C . LYS A 1 203 ? -17.037 -35.432 -5.899 1.00 78.00 203 LYS A C 1
ATOM 1609 O O . LYS A 1 203 ? -17.068 -36.572 -6.348 1.00 78.00 203 LYS A O 1
ATOM 1614 N N . ILE A 1 204 ? -15.965 -34.919 -5.288 1.00 78.81 204 ILE A N 1
ATOM 1615 C CA . ILE A 1 204 ? -14.710 -35.663 -5.081 1.00 78.81 204 ILE A CA 1
ATOM 1616 C C . ILE A 1 204 ? -14.955 -36.917 -4.231 1.00 78.81 204 ILE A C 1
ATOM 1618 O O . ILE A 1 204 ? -14.448 -37.987 -4.550 1.00 78.81 204 ILE A O 1
ATOM 1622 N N . ASN A 1 205 ? -15.783 -36.799 -3.194 1.00 74.88 205 ASN A N 1
ATOM 1623 C CA . ASN A 1 205 ? -16.115 -37.898 -2.288 1.00 74.88 205 ASN A CA 1
ATOM 1624 C C . ASN A 1 205 ? -17.299 -38.759 -2.768 1.00 74.88 205 ASN A C 1
ATOM 1626 O O . ASN A 1 205 ? -17.800 -39.570 -1.994 1.00 74.88 205 ASN A O 1
ATOM 1630 N N . GLN A 1 206 ? -17.783 -38.556 -4.002 1.00 84.12 206 GLN A N 1
ATOM 1631 C CA . GLN A 1 206 ? -18.973 -39.217 -4.567 1.00 84.12 206 GLN A CA 1
ATOM 1632 C C . GLN A 1 206 ? -20.221 -39.145 -3.662 1.00 84.12 206 GLN A C 1
ATOM 1634 O O . GLN A 1 206 ? -21.088 -40.016 -3.682 1.00 84.12 206 GLN A O 1
ATOM 1639 N N . ALA A 1 207 ? -20.328 -38.083 -2.867 1.00 84.94 207 ALA A N 1
ATOM 1640 C CA . ALA A 1 207 ? -21.448 -37.821 -1.981 1.00 84.94 207 ALA A CA 1
ATOM 1641 C C . ALA A 1 207 ? -22.458 -36.872 -2.641 1.00 84.94 207 ALA A C 1
ATOM 1643 O O . ALA A 1 207 ? -22.112 -36.008 -3.452 1.00 84.94 207 ALA A O 1
ATOM 1644 N N . VAL A 1 208 ? -23.727 -36.984 -2.248 1.00 88.44 208 VAL A N 1
ATOM 1645 C CA . VAL A 1 208 ? -24.767 -36.051 -2.697 1.00 88.44 208 VAL A CA 1
ATOM 1646 C C . VAL A 1 208 ? -24.563 -34.700 -1.995 1.00 88.44 208 VAL A C 1
ATOM 1648 O O . VAL A 1 208 ? -24.553 -34.642 -0.762 1.00 88.44 208 VAL A O 1
ATOM 1651 N N . PRO A 1 209 ? -24.405 -33.585 -2.732 1.00 82.75 209 PRO A N 1
ATOM 1652 C CA . PRO A 1 209 ? -24.236 -32.281 -2.111 1.00 82.75 209 PRO A CA 1
ATOM 1653 C C . PRO A 1 209 ? -25.534 -31.832 -1.432 1.00 82.75 209 PRO A C 1
ATOM 1655 O O . PRO A 1 209 ? -26.580 -31.741 -2.072 1.00 82.75 209 PRO A O 1
ATOM 1658 N N . MET A 1 210 ? -25.444 -31.480 -0.146 1.00 86.50 210 MET A N 1
ATOM 1659 C CA . MET A 1 210 ? -26.533 -30.830 0.599 1.00 86.50 210 MET A CA 1
ATOM 1660 C C . MET A 1 210 ? -27.167 -29.654 -0.164 1.00 86.50 210 MET A C 1
ATOM 1662 O O . MET A 1 210 ? -26.492 -28.905 -0.892 1.00 86.50 210 MET A O 1
ATOM 1666 N N . ARG A 1 211 ? -28.467 -29.429 0.066 1.00 79.44 211 ARG A N 1
ATOM 1667 C CA . ARG A 1 211 ? -29.143 -28.224 -0.426 1.00 79.44 211 ARG A CA 1
ATOM 1668 C C . ARG A 1 211 ? -28.530 -26.994 0.238 1.00 79.44 211 ARG A C 1
ATOM 1670 O O . ARG A 1 211 ? -28.057 -27.040 1.370 1.00 79.44 211 ARG A O 1
ATOM 1677 N N . ARG A 1 212 ? -28.516 -25.868 -0.479 1.00 65.44 212 ARG A N 1
ATOM 1678 C CA . ARG A 1 212 ? -27.814 -24.651 -0.039 1.00 65.44 212 ARG A CA 1
ATOM 1679 C C . ARG A 1 212 ? -28.275 -24.167 1.340 1.00 65.44 212 ARG A C 1
ATOM 1681 O O . ARG A 1 212 ? -27.435 -23.809 2.156 1.00 65.44 212 ARG A O 1
ATOM 1688 N N . SER A 1 213 ? -29.580 -24.175 1.603 1.00 60.69 213 SER A N 1
ATOM 1689 C CA . SER A 1 213 ? -30.168 -23.787 2.893 1.00 60.69 213 SER A CA 1
ATOM 1690 C C . SER A 1 213 ? -29.735 -24.706 4.040 1.00 60.69 213 SER A C 1
ATOM 1692 O O . SER A 1 213 ? -29.294 -24.218 5.077 1.00 60.69 213 SER A O 1
ATOM 1694 N N . GLU A 1 214 ? -29.793 -26.021 3.832 1.00 76.56 214 GLU A N 1
ATOM 1695 C CA . GLU A 1 214 ? -29.379 -27.043 4.804 1.00 76.56 214 GLU A CA 1
ATOM 1696 C C . GLU A 1 214 ? -27.886 -26.939 5.120 1.00 76.56 214 GLU A C 1
ATOM 1698 O O . GLU A 1 214 ? -27.488 -26.941 6.282 1.00 76.56 214 GLU A O 1
ATOM 1703 N N . TRP A 1 215 ? -27.058 -26.749 4.090 1.00 78.75 215 TRP A N 1
ATOM 1704 C CA . TRP A 1 215 ? -25.619 -26.589 4.257 1.00 78.75 215 TRP A CA 1
ATOM 1705 C C . TRP A 1 215 ? -25.266 -25.364 5.109 1.00 78.75 215 TRP A C 1
ATOM 1707 O O . TRP A 1 215 ? -24.411 -25.446 5.988 1.00 78.75 215 TRP A O 1
ATOM 1717 N N . PHE A 1 216 ? -25.942 -24.231 4.892 1.00 64.31 216 PHE A N 1
ATOM 1718 C CA . PHE A 1 216 ? -25.721 -23.039 5.711 1.00 64.31 216 PHE A CA 1
ATOM 1719 C C . PHE A 1 216 ? -26.199 -23.216 7.156 1.00 64.31 216 PHE A C 1
ATOM 1721 O O . PHE A 1 216 ? -25.542 -22.692 8.053 1.00 64.31 216 PHE A O 1
ATOM 1728 N N . ALA A 1 217 ? -27.281 -23.962 7.393 1.00 67.12 217 ALA A N 1
ATOM 1729 C CA . ALA A 1 217 ? -27.738 -24.287 8.744 1.00 67.12 217 ALA A CA 1
ATOM 1730 C C . ALA A 1 217 ? -26.726 -25.180 9.483 1.00 67.12 217 ALA A C 1
ATOM 1732 O O . ALA A 1 217 ? -26.374 -24.905 10.630 1.00 67.12 217 ALA A O 1
ATOM 1733 N N . VAL A 1 218 ? -26.186 -26.199 8.803 1.00 71.44 218 VAL A N 1
ATOM 1734 C CA . VAL A 1 218 ? -25.132 -27.070 9.345 1.00 71.44 218 VAL A CA 1
ATOM 1735 C C . VAL A 1 218 ? -23.852 -26.281 9.616 1.00 71.44 218 VAL A C 1
ATOM 1737 O O . VAL A 1 218 ? -23.316 -26.367 10.718 1.00 71.44 218 VAL A O 1
ATOM 1740 N N . LEU A 1 219 ? -23.398 -25.457 8.665 1.00 64.62 219 LEU A N 1
ATOM 1741 C CA . LEU A 1 219 ? -22.215 -24.611 8.841 1.00 64.62 219 LEU A CA 1
ATOM 1742 C C . LEU A 1 219 ? -22.382 -23.666 10.034 1.00 64.62 219 LEU A C 1
ATOM 1744 O O . LEU A 1 219 ? -21.471 -23.521 10.841 1.00 64.62 219 LEU A O 1
ATOM 1748 N N . GLN A 1 220 ? -23.540 -23.017 10.153 1.00 57.62 220 GLN A N 1
ATOM 1749 C CA . GLN A 1 220 ? -23.818 -22.114 11.264 1.00 57.62 220 GLN A CA 1
ATOM 1750 C C . GLN A 1 220 ? -23.766 -22.855 12.604 1.00 57.62 220 GLN A C 1
ATOM 1752 O O . GLN A 1 220 ? -23.115 -22.375 13.528 1.00 57.62 220 GLN A O 1
ATOM 1757 N N . ASN A 1 221 ? -24.366 -24.043 12.697 1.00 66.19 221 ASN A N 1
ATOM 1758 C CA . ASN A 1 221 ? -24.304 -24.868 13.904 1.00 66.19 221 ASN A CA 1
ATOM 1759 C C . ASN A 1 221 ? -22.872 -25.323 14.229 1.00 66.19 221 ASN A C 1
ATOM 1761 O O . ASN A 1 221 ? -22.470 -25.274 15.387 1.00 66.19 221 ASN A O 1
ATOM 1765 N N . GLN A 1 222 ? -22.075 -25.691 13.223 1.00 60.72 222 GLN A N 1
ATOM 1766 C CA . GLN A 1 222 ? -20.666 -26.059 13.402 1.00 60.72 222 GLN A CA 1
ATOM 1767 C C . GLN A 1 222 ? -19.821 -24.880 13.896 1.00 60.72 222 GLN A C 1
ATOM 1769 O O . GLN A 1 222 ? -19.029 -25.038 14.820 1.00 60.72 222 GLN A O 1
ATOM 1774 N N . LEU A 1 223 ? -20.022 -23.685 13.331 1.00 52.09 223 LEU A N 1
ATOM 1775 C CA . LEU A 1 223 ? -19.330 -22.468 13.765 1.00 52.09 223 LEU A CA 1
ATOM 1776 C C . LEU A 1 223 ? -19.691 -22.082 15.207 1.00 52.09 223 LEU A C 1
ATOM 1778 O O . LEU A 1 223 ? -18.830 -21.615 15.947 1.00 52.09 223 LEU A O 1
ATOM 1782 N N . LEU A 1 224 ? -20.943 -22.302 15.617 1.00 55.47 224 LEU A N 1
ATOM 1783 C CA . LEU A 1 224 ? -21.405 -22.066 16.989 1.00 55.47 224 LEU A CA 1
ATOM 1784 C C . LEU A 1 224 ? -20.851 -23.084 18.000 1.00 55.47 224 LEU A C 1
ATOM 1786 O O . LEU A 1 224 ? -20.815 -22.795 19.193 1.00 55.47 224 LEU A O 1
ATOM 1790 N N . GLN A 1 225 ? -20.401 -24.250 17.535 1.00 53.97 225 GLN A N 1
ATOM 1791 C CA . GLN A 1 225 ? -19.817 -25.312 18.361 1.00 53.97 225 GLN A CA 1
ATOM 1792 C C . GLN A 1 225 ? -18.281 -25.268 18.413 1.00 53.97 225 GLN A C 1
ATOM 1794 O O . GLN A 1 225 ? -17.659 -26.126 19.044 1.00 53.97 225 GLN A O 1
ATOM 1799 N N . LEU A 1 226 ? -17.652 -24.265 17.789 1.00 41.75 226 LEU A N 1
ATOM 1800 C CA . LEU A 1 226 ? -16.203 -24.084 17.833 1.00 41.75 226 LEU A CA 1
ATOM 1801 C C . LEU A 1 226 ? -15.730 -23.749 19.256 1.00 41.75 226 LEU A C 1
ATOM 1803 O O . LEU A 1 226 ? -15.909 -22.645 19.766 1.00 41.75 226 LEU A O 1
ATOM 1807 N N . LYS A 1 227 ? -15.066 -24.716 19.882 1.00 49.44 227 LYS A N 1
ATOM 1808 C CA . LYS A 1 227 ? -14.256 -24.576 21.098 1.00 49.44 227 LYS A CA 1
ATOM 1809 C C . LYS A 1 227 ? -12.834 -24.102 20.771 1.00 49.44 227 LYS A C 1
ATOM 1811 O O . LYS A 1 227 ? -12.324 -24.335 19.677 1.00 49.44 227 LYS A O 1
ATOM 1816 N N . ALA A 1 228 ? -12.161 -23.490 21.747 1.00 46.44 228 ALA A N 1
ATOM 1817 C CA . ALA A 1 228 ? -10.766 -23.045 21.617 1.00 46.44 228 ALA A CA 1
ATOM 1818 C C . ALA A 1 228 ? -9.804 -24.182 21.206 1.00 46.44 228 ALA A C 1
ATOM 1820 O O . ALA A 1 228 ? -8.811 -23.946 20.524 1.00 46.44 228 ALA A O 1
ATOM 1821 N N . GLU A 1 229 ? -10.144 -25.417 21.567 1.00 44.75 229 GLU A N 1
ATOM 1822 C CA . GLU A 1 229 ? -9.402 -26.645 21.270 1.00 44.75 229 GLU A CA 1
ATOM 1823 C C . GLU A 1 229 ? -9.313 -26.953 19.763 1.00 44.75 229 GLU A C 1
ATOM 1825 O O . GLU A 1 229 ? -8.302 -27.479 19.314 1.00 44.75 229 GLU A O 1
ATOM 1830 N N . TYR A 1 230 ? -10.301 -26.554 18.947 1.00 37.28 230 TYR A N 1
ATOM 1831 C CA . TYR A 1 230 ? -10.269 -26.759 17.485 1.00 37.28 230 TYR A CA 1
ATOM 1832 C C . TYR A 1 230 ? -9.300 -25.818 16.753 1.00 37.28 230 TYR A C 1
ATOM 1834 O O . TYR A 1 230 ? -9.095 -25.949 15.548 1.00 37.28 230 TYR A O 1
ATOM 1842 N N . PHE A 1 231 ? -8.708 -24.863 17.473 1.00 43.28 231 PHE A N 1
ATOM 1843 C CA . PHE A 1 231 ? -7.642 -23.990 16.981 1.00 43.28 231 PHE A CA 1
ATOM 1844 C C . PHE A 1 231 ? -6.258 -24.414 17.502 1.00 43.28 231 PHE A C 1
ATOM 1846 O O . PHE A 1 231 ? -5.259 -23.761 17.190 1.00 43.28 231 PHE A O 1
ATOM 1853 N N . ALA A 1 232 ? -6.174 -25.501 18.280 1.00 41.22 232 ALA A N 1
ATOM 1854 C CA . ALA A 1 232 ? -4.908 -26.070 18.722 1.00 41.22 232 ALA A CA 1
ATOM 1855 C C . ALA A 1 232 ? -4.205 -26.747 17.533 1.00 41.22 232 ALA A C 1
ATOM 1857 O O . ALA A 1 232 ? -4.755 -27.642 16.897 1.00 41.22 232 ALA A O 1
ATOM 1858 N N . GLY A 1 233 ? -3.000 -26.277 17.207 1.00 38.41 233 GLY A N 1
ATOM 1859 C CA . GLY A 1 233 ? -2.228 -26.714 16.036 1.00 38.41 233 GLY A CA 1
ATOM 1860 C C . GLY A 1 233 ? -1.888 -25.583 15.063 1.00 38.41 233 GLY A C 1
ATOM 1861 O O . GLY A 1 233 ? -0.967 -25.727 14.262 1.00 38.41 233 GLY A O 1
ATOM 1862 N N . VAL A 1 234 ? -2.535 -24.414 15.182 1.00 33.97 234 VAL A N 1
ATOM 1863 C CA . VAL A 1 234 ? -1.908 -23.174 14.713 1.00 33.97 234 VAL A CA 1
ATOM 1864 C C . VAL A 1 234 ? -0.877 -22.806 15.766 1.00 33.97 234 VAL A C 1
ATOM 1866 O O . VAL A 1 234 ? -1.194 -22.159 16.764 1.00 33.97 234 VAL A O 1
ATOM 1869 N N . GLU A 1 235 ? 0.368 -23.230 15.556 1.00 30.59 235 GLU A N 1
ATOM 1870 C CA . GLU A 1 235 ? 1.492 -22.540 16.171 1.00 30.59 235 GLU A CA 1
ATOM 1871 C C . GLU A 1 235 ? 1.426 -21.089 15.694 1.00 30.59 235 GLU A C 1
ATOM 1873 O O . GLU A 1 235 ? 1.914 -20.712 14.625 1.00 30.59 235 GLU A O 1
ATOM 1878 N N . ALA A 1 236 ? 0.782 -20.237 16.492 1.00 35.81 236 ALA A N 1
ATOM 1879 C CA . ALA A 1 236 ? 1.155 -18.847 16.509 1.00 35.81 236 ALA A CA 1
ATOM 1880 C C . ALA A 1 236 ? 2.647 -18.873 16.809 1.00 35.81 236 ALA A C 1
ATOM 1882 O O . ALA A 1 236 ? 3.031 -19.218 17.928 1.00 35.81 236 ALA A O 1
ATOM 1883 N N . THR A 1 237 ? 3.464 -18.585 15.786 1.00 34.03 237 THR A N 1
ATOM 1884 C CA . THR A 1 237 ? 4.889 -18.290 15.961 1.00 34.03 237 THR A CA 1
ATOM 1885 C C . THR A 1 237 ? 4.988 -17.537 17.278 1.00 34.03 237 THR A C 1
ATOM 1887 O O . THR A 1 237 ? 4.301 -16.509 17.390 1.00 34.03 237 THR A O 1
ATOM 1890 N N . PRO A 1 238 ? 5.696 -18.063 18.296 1.00 29.03 238 PRO A N 1
ATOM 1891 C CA . PRO A 1 238 ? 5.742 -17.404 19.583 1.00 29.03 238 PRO A CA 1
ATOM 1892 C C . PRO A 1 238 ? 6.086 -15.958 19.293 1.00 29.03 238 PRO A C 1
ATOM 1894 O O . PRO A 1 238 ? 7.037 -15.683 18.552 1.00 29.03 238 PRO A O 1
ATOM 1897 N N . THR A 1 239 ? 5.240 -15.042 19.777 1.00 32.88 239 THR A N 1
ATOM 1898 C CA . THR A 1 239 ? 5.545 -13.614 19.739 1.00 32.88 239 THR A CA 1
ATOM 1899 C C . THR A 1 239 ? 6.998 -13.529 20.166 1.00 32.88 239 THR A C 1
ATOM 1901 O O . THR A 1 239 ? 7.274 -14.024 21.263 1.00 32.88 239 THR A O 1
ATOM 1904 N N . PRO A 1 240 ? 7.933 -13.032 19.329 1.00 31.55 240 PRO A N 1
ATOM 1905 C CA . PRO A 1 240 ? 9.309 -12.925 19.758 1.00 31.55 240 PRO A CA 1
ATOM 1906 C C . PRO A 1 240 ? 9.241 -12.162 21.067 1.00 31.55 240 PRO A C 1
ATOM 1908 O O . PRO A 1 240 ? 8.781 -11.013 21.086 1.00 31.55 240 PRO A O 1
ATOM 1911 N N . SER A 1 241 ? 9.573 -12.847 22.165 1.00 38.19 241 SER A N 1
ATOM 1912 C CA . SER A 1 241 ? 9.761 -12.223 23.464 1.00 38.19 241 SER A CA 1
ATOM 1913 C C . SER A 1 241 ? 10.565 -10.975 23.173 1.00 38.19 241 SER A C 1
ATOM 1915 O O . SER A 1 241 ? 11.529 -11.076 22.423 1.00 38.19 241 SER A O 1
ATOM 1917 N N . GLY A 1 242 ? 10.062 -9.813 23.601 1.00 37.06 242 GLY A N 1
ATOM 1918 C CA . GLY A 1 242 ? 10.431 -8.493 23.095 1.00 37.06 242 GLY A CA 1
ATOM 1919 C C . GLY A 1 242 ? 11.935 -8.240 23.021 1.00 37.06 242 GLY A C 1
ATOM 1920 O O . GLY A 1 242 ? 12.495 -7.473 23.795 1.00 37.06 242 GLY A O 1
ATOM 1921 N N . LEU A 1 243 ? 12.591 -8.816 22.027 1.00 35.84 243 LEU A N 1
ATOM 1922 C CA . LEU A 1 243 ? 13.918 -8.491 21.605 1.00 35.84 243 LEU A CA 1
ATOM 1923 C C . LEU A 1 243 ? 13.660 -7.376 20.624 1.00 35.84 243 LEU A C 1
ATOM 1925 O O . LEU A 1 243 ? 13.361 -7.593 19.447 1.00 35.84 243 LEU A O 1
ATOM 1929 N N . ARG A 1 244 ? 13.723 -6.151 21.164 1.00 35.66 244 ARG A N 1
ATOM 1930 C CA . ARG A 1 244 ? 14.024 -4.952 20.386 1.00 35.66 244 ARG A CA 1
ATOM 1931 C C . ARG A 1 244 ? 14.955 -5.406 19.271 1.00 35.66 244 ARG A C 1
ATOM 1933 O O . ARG A 1 244 ? 16.061 -5.849 19.579 1.00 35.66 244 ARG A O 1
ATOM 1940 N N . ARG A 1 245 ? 14.501 -5.354 18.011 1.00 30.67 245 ARG A N 1
ATOM 1941 C CA . ARG A 1 245 ? 15.377 -5.555 16.855 1.00 30.67 245 ARG A CA 1
ATOM 1942 C C . ARG A 1 245 ? 16.580 -4.655 17.099 1.00 30.67 245 ARG A C 1
ATOM 1944 O O . ARG A 1 245 ? 16.477 -3.435 16.959 1.00 30.67 245 ARG A O 1
ATOM 1951 N N . LYS A 1 246 ? 17.701 -5.239 17.526 1.00 34.69 246 LYS A N 1
ATOM 1952 C CA . LYS A 1 246 ? 18.977 -4.548 17.525 1.00 34.69 246 LYS A CA 1
ATOM 1953 C C . LYS A 1 246 ? 19.257 -4.353 16.047 1.00 34.69 246 LYS A C 1
ATOM 1955 O O . LYS A 1 246 ? 19.658 -5.283 15.354 1.00 34.69 246 LYS A O 1
ATOM 1960 N N . ARG A 1 247 ? 18.949 -3.150 15.547 1.00 37.06 247 ARG A N 1
ATOM 1961 C CA . ARG A 1 247 ? 19.572 -2.645 14.326 1.00 37.06 247 ARG A CA 1
ATOM 1962 C C . ARG A 1 247 ? 21.060 -2.950 14.469 1.00 37.06 247 ARG A C 1
ATOM 1964 O O . ARG A 1 247 ? 21.614 -2.710 15.545 1.00 37.06 247 ARG A O 1
ATOM 1971 N N . ALA A 1 248 ? 21.679 -3.475 13.414 1.00 29.70 248 ALA A N 1
ATOM 1972 C CA . ALA A 1 248 ? 23.131 -3.495 13.333 1.00 29.70 248 ALA A CA 1
ATOM 1973 C C . ALA A 1 248 ? 23.628 -2.104 13.770 1.00 29.70 248 ALA A C 1
ATOM 1975 O O . ALA A 1 248 ? 23.076 -1.103 13.291 1.00 29.70 248 ALA A O 1
ATOM 1976 N N . PRO A 1 249 ? 24.550 -2.008 14.743 1.00 36.69 249 PRO A N 1
ATOM 1977 C CA . PRO A 1 249 ? 24.964 -0.726 15.270 1.00 36.69 249 PRO A CA 1
ATOM 1978 C C . PRO A 1 249 ? 25.785 -0.033 14.187 1.00 36.69 249 PRO A C 1
ATOM 1980 O O . PRO A 1 249 ? 27.005 -0.144 14.132 1.00 36.69 249 PRO A O 1
ATOM 1983 N N . ALA A 1 250 ? 25.114 0.735 13.329 1.00 37.91 250 ALA A N 1
ATOM 1984 C CA . ALA A 1 250 ? 25.735 1.937 12.816 1.00 37.91 250 ALA A CA 1
ATOM 1985 C C . ALA A 1 250 ? 26.186 2.705 14.062 1.00 37.91 250 ALA A C 1
ATOM 1987 O O . ALA A 1 250 ? 25.362 2.993 14.934 1.00 37.91 250 ALA A O 1
ATOM 1988 N N . ARG A 1 251 ? 27.496 2.937 14.193 1.00 41.25 251 ARG A N 1
ATOM 1989 C CA . ARG A 1 251 ? 28.120 3.704 15.279 1.00 41.25 251 ARG A CA 1
ATOM 1990 C C . ARG A 1 251 ? 27.604 5.150 15.260 1.00 41.25 251 ARG A C 1
ATOM 1992 O O . ARG A 1 251 ? 28.304 6.064 14.851 1.00 41.25 251 ARG A O 1
ATOM 1999 N N . LEU A 1 252 ? 26.356 5.359 15.658 1.00 51.38 252 LEU A N 1
ATOM 2000 C CA . LEU A 1 252 ? 25.741 6.665 15.813 1.00 51.38 252 LEU A CA 1
ATOM 2001 C C . LEU A 1 252 ? 25.538 6.870 17.311 1.00 51.38 252 LEU A C 1
ATOM 2003 O O . LEU A 1 252 ? 24.593 6.375 17.935 1.00 51.38 252 LEU A O 1
ATOM 2007 N N . THR A 1 253 ? 26.488 7.577 17.909 1.00 70.31 253 THR A N 1
ATOM 2008 C CA . THR A 1 253 ? 26.296 8.233 19.199 1.00 70.31 253 THR A CA 1
ATOM 2009 C C . THR A 1 253 ? 25.081 9.165 19.111 1.00 70.31 253 THR A C 1
ATOM 2011 O O . THR A 1 253 ? 24.646 9.553 18.021 1.00 70.31 253 THR A O 1
ATOM 2014 N N . HIS A 1 254 ? 24.460 9.482 20.249 1.00 81.69 254 HIS A N 1
ATOM 2015 C CA . HIS A 1 254 ? 23.411 10.498 20.256 1.00 81.69 254 HIS A CA 1
ATOM 2016 C C . HIS A 1 254 ? 24.020 11.811 19.763 1.00 81.69 254 HIS A C 1
ATOM 2018 O O . HIS A 1 254 ? 24.866 12.394 20.430 1.00 81.69 254 HIS A O 1
ATOM 2024 N N . ALA A 1 255 ? 23.597 12.255 18.582 1.00 85.69 255 ALA A N 1
ATOM 2025 C CA . ALA A 1 255 ? 24.085 13.475 17.960 1.00 85.69 255 ALA A CA 1
ATOM 2026 C C . ALA A 1 255 ? 22.916 14.385 17.594 1.00 85.69 255 ALA A C 1
ATOM 2028 O O . ALA A 1 255 ? 21.835 13.928 17.196 1.00 85.69 255 ALA A O 1
ATOM 2029 N N . VAL A 1 256 ? 23.149 15.686 17.724 1.00 89.12 256 VAL A N 1
ATOM 2030 C CA . VAL A 1 256 ? 22.238 16.716 17.240 1.00 89.12 256 VAL A CA 1
ATOM 2031 C C . VAL A 1 256 ? 22.316 16.751 15.714 1.00 89.12 256 VAL A C 1
ATOM 2033 O O . VAL A 1 256 ? 23.386 16.962 15.153 1.00 89.12 256 VAL A O 1
ATOM 2036 N N . GLN A 1 257 ? 21.180 16.608 15.034 1.00 91.62 257 GLN A N 1
ATOM 2037 C CA . GLN A 1 257 ? 21.086 16.734 13.579 1.00 91.62 257 GLN A CA 1
ATOM 2038 C C . GLN A 1 257 ? 20.155 17.877 13.187 1.00 91.62 257 GLN A C 1
ATOM 2040 O O . GLN A 1 257 ? 19.095 18.063 13.786 1.00 91.62 257 GLN A O 1
ATOM 2045 N N . LEU A 1 258 ? 20.538 18.648 12.168 1.00 91.06 258 LEU A N 1
ATOM 2046 C CA . LEU A 1 258 ? 19.713 19.714 11.603 1.00 91.06 258 LEU A CA 1
ATOM 2047 C C . LEU A 1 258 ? 18.820 19.158 10.484 1.00 91.06 258 LEU A C 1
ATOM 2049 O O . LEU A 1 258 ? 19.289 18.474 9.584 1.00 91.06 258 LEU A O 1
ATOM 2053 N N . SER A 1 259 ? 17.527 19.476 10.515 1.00 89.12 259 SER A N 1
ATOM 2054 C CA . SER A 1 259 ? 16.571 19.035 9.497 1.00 89.12 259 SER A CA 1
ATOM 2055 C C . SER A 1 259 ? 16.739 19.757 8.161 1.00 89.12 259 SER A C 1
ATOM 2057 O O . SER A 1 259 ? 16.752 20.988 8.104 1.00 89.12 259 SER A O 1
ATOM 2059 N N . GLU A 1 260 ? 16.733 18.974 7.082 1.00 88.19 260 GLU A N 1
ATOM 2060 C CA . GLU A 1 260 ? 16.695 19.432 5.686 1.00 88.19 260 GLU A CA 1
ATOM 2061 C C . GLU A 1 260 ? 15.262 19.556 5.125 1.00 88.19 260 GLU A C 1
ATOM 2063 O O . GLU A 1 260 ? 15.050 19.653 3.920 1.00 88.19 260 GLU A O 1
ATOM 2068 N N . ASP A 1 261 ? 14.243 19.542 5.989 1.00 85.75 261 ASP A N 1
ATOM 2069 C CA . ASP A 1 261 ? 12.842 19.774 5.608 1.00 85.75 261 ASP A CA 1
ATOM 2070 C C . ASP A 1 261 ? 12.604 21.274 5.345 1.00 85.75 261 ASP A C 1
ATOM 2072 O O . ASP A 1 261 ? 12.412 22.054 6.284 1.00 85.75 261 ASP A O 1
ATOM 2076 N N . TRP A 1 262 ? 12.648 21.688 4.076 1.00 89.00 262 TRP A N 1
ATOM 2077 C CA . TRP A 1 262 ? 12.467 23.075 3.629 1.00 89.00 262 TRP A CA 1
ATOM 2078 C C . TRP A 1 262 ? 11.052 23.353 3.107 1.00 89.00 262 TRP A C 1
ATOM 2080 O O . TRP A 1 262 ? 10.385 22.480 2.554 1.00 89.00 262 TRP A O 1
ATOM 2090 N N . PHE A 1 263 ? 10.597 24.597 3.256 1.00 81.88 263 PHE A N 1
ATOM 2091 C CA . PHE A 1 263 ? 9.360 25.107 2.666 1.00 81.88 263 PHE A CA 1
ATOM 2092 C C . PHE A 1 263 ? 9.544 26.558 2.200 1.00 81.88 263 PHE A C 1
ATOM 2094 O O . PHE A 1 263 ? 10.344 27.302 2.770 1.00 81.88 263 PHE A O 1
ATOM 2101 N N . THR A 1 264 ? 8.810 26.959 1.163 1.00 87.44 264 THR A N 1
ATOM 2102 C CA . THR A 1 264 ? 8.869 28.318 0.604 1.00 87.44 264 THR A CA 1
ATOM 2103 C C . THR A 1 264 ? 7.702 29.144 1.132 1.00 87.44 264 THR A C 1
ATOM 2105 O O . THR A 1 264 ? 6.557 28.701 1.066 1.00 87.44 264 THR A O 1
ATOM 2108 N N . VAL A 1 265 ? 7.984 30.344 1.641 1.00 80.44 265 VAL A N 1
ATOM 2109 C CA . VAL A 1 265 ? 6.972 31.353 1.995 1.00 80.44 265 VAL A CA 1
ATOM 2110 C C . VAL A 1 265 ? 7.406 32.673 1.384 1.00 80.44 265 VAL A C 1
ATOM 2112 O O . VAL A 1 265 ? 8.505 33.136 1.683 1.00 80.44 265 VAL A O 1
ATOM 2115 N N . SER A 1 266 ? 6.565 33.256 0.528 1.00 80.19 266 SER A N 1
ATOM 2116 C CA . SER A 1 266 ? 6.845 34.530 -0.154 1.00 80.19 266 SER A CA 1
ATOM 2117 C C . SER A 1 266 ? 8.213 34.541 -0.853 1.00 80.19 266 SER A C 1
ATOM 2119 O O . SER A 1 266 ? 9.016 35.440 -0.639 1.00 80.19 266 SER A O 1
ATOM 2121 N N . ASN A 1 267 ? 8.515 33.489 -1.626 1.00 77.88 267 ASN A N 1
ATOM 2122 C CA . ASN A 1 267 ? 9.798 33.270 -2.319 1.00 77.88 267 ASN A CA 1
ATOM 2123 C C . ASN A 1 267 ? 11.047 33.136 -1.426 1.00 77.88 267 ASN A C 1
ATOM 2125 O O . ASN A 1 267 ? 12.148 32.950 -1.937 1.00 77.88 267 ASN A O 1
ATOM 2129 N N . VAL A 1 268 ? 10.892 33.116 -0.099 1.00 75.62 268 VAL A N 1
ATOM 2130 C CA . VAL A 1 268 ? 11.982 32.864 0.849 1.00 75.62 268 VAL A CA 1
ATOM 2131 C C . VAL A 1 268 ? 11.937 31.410 1.315 1.00 75.62 268 VAL A C 1
ATOM 2133 O O . VAL A 1 268 ? 10.916 30.931 1.821 1.00 75.62 268 VAL A O 1
ATOM 2136 N N . GLN A 1 269 ? 13.056 30.696 1.177 1.00 83.25 269 GLN A N 1
ATOM 2137 C CA . GLN A 1 269 ? 13.193 29.340 1.709 1.00 83.25 269 GLN A CA 1
ATOM 2138 C C . GLN A 1 269 ? 13.417 29.378 3.221 1.00 83.25 269 GLN A C 1
ATOM 2140 O O . GLN A 1 269 ? 14.366 29.982 3.719 1.00 83.25 269 GLN A O 1
ATOM 2145 N N . LYS A 1 270 ? 12.549 28.696 3.969 1.00 85.19 270 LYS A N 1
ATOM 2146 C CA . LYS A 1 270 ? 12.652 28.543 5.423 1.00 85.19 270 LYS A CA 1
ATOM 2147 C C . LYS A 1 270 ? 12.663 27.059 5.785 1.00 85.19 270 LYS A C 1
ATOM 2149 O O . LYS A 1 270 ? 12.002 26.242 5.149 1.00 85.19 270 LYS A O 1
ATOM 2154 N N . ARG A 1 271 ? 13.415 26.685 6.822 1.00 84.50 271 ARG A N 1
ATOM 2155 C CA . ARG A 1 271 ? 13.395 25.314 7.360 1.00 84.50 271 ARG A CA 1
ATOM 2156 C C . ARG A 1 271 ? 12.160 25.116 8.222 1.00 84.50 271 ARG A C 1
ATOM 2158 O O . ARG A 1 271 ? 11.859 25.938 9.091 1.00 84.50 271 ARG A O 1
ATOM 2165 N N . ARG A 1 272 ? 11.449 24.014 8.009 1.00 86.38 272 ARG A N 1
ATOM 2166 C CA . ARG A 1 272 ? 10.214 23.710 8.721 1.00 86.38 272 ARG A CA 1
ATOM 2167 C C . ARG A 1 272 ? 10.526 23.368 10.172 1.00 86.38 272 ARG A C 1
ATOM 2169 O O . ARG A 1 272 ? 11.203 22.386 10.466 1.00 86.38 272 ARG A O 1
ATOM 2176 N N . GLN A 1 273 ? 9.999 24.166 11.089 1.00 88.75 273 GLN A N 1
ATOM 2177 C CA . GLN A 1 273 ? 10.193 23.953 12.519 1.00 88.75 273 GLN A CA 1
ATOM 2178 C C . GLN A 1 273 ? 9.122 22.999 13.073 1.00 88.75 273 GLN A C 1
ATOM 2180 O O . GLN A 1 273 ? 7.977 23.009 12.618 1.00 88.75 273 GLN A O 1
ATOM 2185 N N . ARG A 1 274 ? 9.477 22.171 14.058 1.00 90.31 274 ARG A N 1
ATOM 2186 C CA . ARG A 1 274 ? 8.553 21.277 14.782 1.00 90.31 274 ARG A CA 1
ATOM 2187 C C . ARG A 1 274 ? 8.630 21.520 16.282 1.00 90.31 274 ARG A C 1
ATOM 2189 O O . ARG A 1 274 ? 9.614 22.065 16.768 1.00 90.31 274 ARG A O 1
ATOM 2196 N N . SER A 1 275 ? 7.596 21.132 17.021 1.00 89.38 275 SER A N 1
ATOM 2197 C CA . SER A 1 275 ? 7.553 21.265 18.481 1.00 89.38 275 SER A CA 1
ATOM 2198 C C . SER A 1 275 ? 8.640 20.425 19.153 1.00 89.38 275 SER A C 1
ATOM 2200 O O . SER A 1 275 ? 8.719 19.220 18.922 1.00 89.38 275 SER A O 1
ATOM 2202 N N . CYS A 1 276 ? 9.441 21.045 20.018 1.00 90.56 276 CYS A N 1
ATOM 2203 C CA . CYS A 1 276 ? 10.451 20.344 20.806 1.00 90.56 276 CYS A CA 1
ATOM 2204 C C . CYS A 1 276 ? 9.807 19.521 21.937 1.00 90.56 276 CYS A C 1
ATOM 2206 O O . CYS A 1 276 ? 9.013 20.065 22.712 1.00 90.56 276 CYS A O 1
ATOM 2208 N N . LYS A 1 277 ? 10.187 18.239 22.071 1.00 89.38 277 LYS A N 1
ATOM 2209 C CA . LYS A 1 277 ? 9.626 17.314 23.077 1.00 89.38 277 LYS A CA 1
ATOM 2210 C C . LYS A 1 277 ? 9.873 17.802 24.511 1.00 89.38 277 LYS A C 1
ATOM 2212 O O . LYS A 1 277 ? 8.925 17.944 25.279 1.00 89.38 277 LYS A O 1
ATOM 2217 N N . VAL A 1 278 ? 11.109 18.174 24.853 1.00 90.50 278 VAL A N 1
ATOM 2218 C CA . VAL A 1 278 ? 11.450 18.697 26.194 1.00 90.50 278 VAL A CA 1
ATOM 2219 C C . VAL A 1 278 ? 10.741 20.019 26.490 1.00 90.50 278 VAL A C 1
ATOM 2221 O O . VAL A 1 278 ? 10.223 20.215 27.585 1.00 90.50 278 VAL A O 1
ATOM 2224 N N . CYS A 1 279 ? 10.645 20.924 25.510 1.00 89.81 279 CYS A N 1
ATOM 2225 C CA . CYS A 1 279 ? 9.920 22.184 25.700 1.00 89.81 279 CYS A CA 1
ATOM 2226 C C . CYS A 1 279 ? 8.415 21.978 25.903 1.00 89.81 279 CYS A C 1
ATOM 2228 O O . CYS A 1 279 ? 7.792 22.802 26.572 1.00 89.81 279 CYS A O 1
ATOM 2230 N N . ALA A 1 280 ? 7.837 20.929 25.315 1.00 88.19 280 ALA A N 1
ATOM 2231 C CA . ALA A 1 280 ? 6.448 20.554 25.538 1.00 88.19 280 ALA A CA 1
ATOM 2232 C C . ALA A 1 280 ? 6.246 19.943 26.936 1.00 88.19 280 ALA A C 1
ATOM 2234 O O . ALA A 1 280 ? 5.307 20.340 27.628 1.00 88.19 280 ALA A O 1
ATOM 2235 N N . LEU A 1 281 ? 7.151 19.056 27.370 1.00 87.25 281 LEU A N 1
ATOM 2236 C CA . LEU A 1 281 ? 7.122 18.414 28.692 1.00 87.25 281 LEU A CA 1
ATOM 2237 C C . LEU A 1 281 ? 7.297 19.429 29.831 1.00 87.25 281 LEU A C 1
ATOM 2239 O O . LEU A 1 281 ? 6.473 19.502 30.740 1.00 87.25 281 LEU A O 1
ATOM 2243 N N . LEU A 1 282 ? 8.326 20.276 29.745 1.00 85.88 282 LEU A N 1
ATOM 2244 C CA . LEU A 1 282 ? 8.690 21.256 30.775 1.00 85.88 282 LEU A CA 1
ATOM 2245 C C . LEU A 1 282 ? 7.912 22.578 30.663 1.00 85.88 282 LEU A C 1
ATOM 2247 O O . LEU A 1 282 ? 8.355 23.629 31.131 1.00 85.88 282 LEU A O 1
ATOM 2251 N N . ARG A 1 283 ? 6.770 22.594 29.977 1.00 83.69 283 ARG A N 1
ATOM 2252 C CA . ARG A 1 283 ? 5.969 23.811 29.838 1.00 83.69 283 ARG A CA 1
ATOM 2253 C C . ARG A 1 283 ? 5.240 24.125 31.150 1.00 83.69 283 ARG A C 1
ATOM 2255 O O . ARG A 1 283 ? 4.468 23.305 31.640 1.00 83.69 283 ARG A O 1
ATOM 2262 N N . THR A 1 284 ? 5.428 25.340 31.666 1.00 71.44 284 THR A N 1
ATOM 2263 C CA . THR A 1 284 ? 4.798 25.828 32.907 1.00 71.44 284 THR A CA 1
ATOM 2264 C C . THR A 1 284 ? 3.317 26.173 32.723 1.00 71.44 284 THR A C 1
ATOM 2266 O O . THR A 1 284 ? 2.482 25.765 33.522 1.00 71.44 284 THR A O 1
ATOM 2269 N N . LYS A 1 285 ? 2.953 26.859 31.629 1.00 72.00 285 LYS A N 1
ATOM 2270 C CA . LYS A 1 285 ? 1.561 27.240 31.314 1.00 72.00 285 LYS A CA 1
ATOM 2271 C C . LYS A 1 285 ? 0.984 26.367 30.194 1.00 72.00 285 LYS A C 1
ATOM 2273 O O . LYS A 1 285 ? 1.404 26.507 29.047 1.00 72.00 285 LYS A O 1
ATOM 2278 N N . LYS A 1 286 ? -0.024 25.526 30.481 1.00 66.31 286 LYS A N 1
ATOM 2279 C CA . LYS A 1 286 ? -0.660 24.608 29.499 1.00 66.31 286 LYS A CA 1
ATOM 2280 C C . LYS A 1 286 ? -1.144 25.303 28.208 1.00 66.31 286 LYS A C 1
ATOM 2282 O O . LYS A 1 286 ? -1.083 24.693 27.145 1.00 66.31 286 LYS A O 1
ATOM 2287 N N . LYS A 1 287 ? -1.557 26.578 28.282 1.00 65.56 287 LYS A N 1
ATOM 2288 C CA . LYS A 1 287 ? -2.057 27.372 27.140 1.00 65.56 287 LYS A CA 1
ATOM 2289 C C . LYS A 1 287 ? -0.961 27.984 26.239 1.00 65.56 287 LYS A C 1
ATOM 2291 O O . LYS A 1 287 ? -1.265 28.406 25.130 1.00 65.56 287 LYS A O 1
ATOM 2296 N N . LYS A 1 288 ? 0.313 28.038 26.659 1.00 71.00 288 LYS A N 1
ATOM 2297 C CA . LYS A 1 288 ? 1.395 28.668 25.864 1.00 71.00 288 LYS A CA 1
ATOM 2298 C C . LYS A 1 288 ? 1.955 27.682 24.836 1.00 71.00 288 LYS A C 1
ATOM 2300 O O . LYS A 1 288 ? 2.219 26.544 25.190 1.00 71.00 288 LYS A O 1
ATOM 2305 N N . LYS A 1 289 ? 2.178 28.048 23.572 1.00 71.75 289 LYS A N 1
ATOM 2306 C CA . LYS A 1 289 ? 2.788 27.113 22.597 1.00 71.75 289 LYS A CA 1
ATOM 2307 C C . LYS A 1 289 ? 4.202 26.699 23.048 1.00 71.75 289 LYS A C 1
ATOM 2309 O O . LYS A 1 289 ? 4.954 27.525 23.562 1.00 71.75 289 LYS A O 1
ATOM 2314 N N . SER A 1 290 ? 4.555 25.419 22.895 1.00 81.19 290 SER A N 1
ATOM 2315 C CA . SER A 1 290 ? 5.930 24.952 23.123 1.00 81.19 290 SER A CA 1
ATOM 2316 C C . SER A 1 290 ? 6.865 25.538 22.068 1.00 81.19 290 SER A C 1
ATOM 2318 O O . SER A 1 290 ? 6.453 25.714 20.922 1.00 81.19 290 SER A O 1
ATOM 2320 N N . TYR A 1 291 ? 8.131 25.765 22.418 1.00 85.75 291 TYR A N 1
ATOM 2321 C CA . TYR A 1 291 ? 9.124 26.207 21.441 1.00 85.75 291 TYR A CA 1
ATOM 2322 C C . TYR A 1 291 ? 9.294 25.200 20.303 1.00 85.75 291 TYR A C 1
ATOM 2324 O O . TYR A 1 291 ? 9.236 23.981 20.500 1.00 85.75 291 TYR A O 1
ATOM 2332 N N . SER A 1 292 ? 9.526 25.744 19.115 1.00 89.38 292 SER A N 1
ATOM 2333 C CA . SER A 1 292 ? 9.826 24.994 17.911 1.00 89.38 292 SER A CA 1
ATOM 2334 C C . SER A 1 292 ? 11.341 24.884 17.690 1.00 89.38 292 SER A C 1
ATOM 2336 O O . SER A 1 292 ? 12.134 25.699 18.174 1.00 89.38 292 SER A O 1
ATOM 2338 N N . THR A 1 293 ? 11.755 23.839 16.982 1.00 92.00 293 THR A N 1
ATOM 2339 C CA . THR A 1 293 ? 13.150 23.539 16.649 1.00 92.00 293 THR A CA 1
ATOM 2340 C C . THR A 1 293 ? 13.242 22.951 15.245 1.00 92.00 293 THR A C 1
ATOM 2342 O O . THR A 1 293 ? 12.288 22.355 14.740 1.00 92.00 293 THR A O 1
ATOM 2345 N N . THR A 1 294 ? 14.396 23.133 14.612 1.00 93.31 294 THR A N 1
ATOM 2346 C CA . THR A 1 294 ? 14.791 22.454 13.371 1.00 93.31 294 THR A CA 1
ATOM 2347 C C . THR A 1 294 ? 15.737 21.286 13.636 1.00 93.31 294 THR A C 1
ATOM 2349 O O . THR A 1 294 ? 16.110 20.599 12.691 1.00 93.31 294 THR A O 1
ATOM 2352 N N . TYR A 1 295 ? 16.137 21.066 14.890 1.00 93.69 295 TYR A N 1
ATOM 2353 C CA . TYR A 1 295 ? 17.065 20.012 15.279 1.00 93.69 295 TYR A CA 1
ATOM 2354 C C . TYR A 1 295 ? 16.339 18.789 15.837 1.00 93.69 295 TYR A C 1
ATOM 2356 O O . TYR A 1 295 ? 15.291 18.908 16.480 1.00 93.69 295 TYR A O 1
ATOM 2364 N N . TYR A 1 296 ? 16.907 17.613 15.608 1.00 93.75 296 TYR A N 1
ATOM 2365 C CA . TYR A 1 296 ? 16.384 16.348 16.101 1.00 93.75 296 TYR A CA 1
ATOM 2366 C C . TYR A 1 296 ? 17.519 15.353 16.385 1.00 93.75 296 TYR A C 1
ATOM 2368 O O . TYR A 1 296 ? 18.657 15.569 15.973 1.00 93.75 296 TYR A O 1
ATOM 2376 N N . CYS A 1 297 ? 17.211 14.270 17.098 1.00 90.25 297 CYS A N 1
ATOM 2377 C CA . CYS A 1 297 ? 18.126 13.147 17.299 1.00 90.25 297 CYS A CA 1
ATOM 2378 C C . CYS A 1 297 ? 17.629 11.926 16.515 1.00 90.25 297 CYS A C 1
ATOM 2380 O O . CYS A 1 297 ? 16.551 11.406 16.809 1.00 90.25 297 CYS A O 1
ATOM 2382 N N . GLU A 1 298 ? 18.398 11.458 15.528 1.00 87.62 298 GLU A N 1
ATOM 2383 C CA . GLU A 1 298 ? 18.031 10.298 14.696 1.00 87.62 298 GLU A CA 1
ATOM 2384 C C . GLU A 1 298 ? 17.903 9.018 15.536 1.00 87.62 298 GLU A C 1
ATOM 2386 O O . GLU A 1 298 ? 16.945 8.271 15.378 1.00 87.62 298 GLU A O 1
ATOM 2391 N N . ARG A 1 299 ? 18.791 8.809 16.517 1.00 84.44 299 ARG A N 1
ATOM 2392 C CA . ARG A 1 299 ? 18.765 7.618 17.385 1.00 84.44 299 ARG A CA 1
ATOM 2393 C C . ARG A 1 299 ? 17.533 7.546 18.292 1.00 84.44 299 ARG A C 1
ATOM 2395 O O . ARG A 1 299 ? 17.047 6.455 18.565 1.00 84.44 299 ARG A O 1
ATOM 2402 N N . CYS A 1 300 ? 17.022 8.694 18.735 1.00 85.81 300 CYS A N 1
ATOM 2403 C CA . CYS A 1 300 ? 15.802 8.780 19.546 1.00 85.81 300 CYS A CA 1
ATOM 2404 C C . CYS A 1 300 ? 14.522 8.851 18.698 1.00 85.81 300 CYS A C 1
ATOM 2406 O O . CYS A 1 300 ? 13.428 8.973 19.251 1.00 85.81 300 CYS A O 1
ATOM 2408 N N . SER A 1 301 ? 14.644 8.862 17.369 1.00 85.12 301 SER A N 1
ATOM 2409 C CA . SER A 1 301 ? 13.503 8.890 16.455 1.00 85.12 301 SER A CA 1
ATOM 2410 C C . SER A 1 301 ? 12.970 7.472 16.258 1.00 85.12 301 SER A C 1
ATOM 2412 O O . SER A 1 301 ? 13.740 6.547 16.006 1.00 85.12 301 SER A O 1
ATOM 2414 N N . VAL A 1 302 ? 11.653 7.301 16.380 1.00 75.75 302 VAL A N 1
ATOM 2415 C CA . VAL A 1 302 ? 10.980 6.005 16.222 1.00 75.75 302 VAL A CA 1
ATOM 2416 C C . VAL A 1 302 ? 10.170 6.056 14.932 1.00 75.75 302 VAL A C 1
ATOM 2418 O O . VAL A 1 302 ? 9.370 6.970 14.735 1.00 75.75 302 VAL A O 1
ATOM 2421 N N . ASP A 1 303 ? 10.419 5.107 14.032 1.00 74.12 303 ASP A N 1
ATOM 2422 C CA . ASP A 1 303 ? 9.808 5.034 12.701 1.00 74.12 303 ASP A CA 1
ATOM 2423 C C . ASP A 1 303 ? 9.890 6.366 11.929 1.00 74.12 303 ASP A C 1
ATOM 2425 O O . ASP A 1 303 ? 10.976 6.884 11.674 1.00 74.12 303 ASP A O 1
ATOM 2429 N N . SER A 1 304 ? 8.747 6.943 11.551 1.00 68.56 304 SER A N 1
ATOM 2430 C CA . SER A 1 304 ? 8.652 8.239 10.869 1.00 68.56 304 SER A CA 1
ATOM 2431 C C . SER A 1 304 ? 8.583 9.438 11.829 1.00 68.56 304 SER A C 1
ATOM 2433 O O . SER A 1 304 ? 8.553 10.591 11.382 1.00 68.56 304 SER A O 1
ATOM 2435 N N . ALA A 1 305 ? 8.529 9.201 13.144 1.00 77.38 305 ALA A N 1
ATOM 2436 C CA . ALA A 1 305 ? 8.398 10.229 14.169 1.00 77.38 305 ALA A CA 1
ATOM 2437 C C . ALA A 1 305 ? 9.776 10.691 14.671 1.00 77.38 305 ALA A C 1
ATOM 2439 O O . ALA A 1 305 ? 10.368 10.127 15.594 1.00 77.38 305 ALA A O 1
ATOM 2440 N N . LYS A 1 306 ? 10.279 11.782 14.078 1.00 87.81 306 LYS A N 1
ATOM 2441 C CA . LYS A 1 306 ? 11.547 12.393 14.501 1.00 87.81 306 LYS A CA 1
ATOM 2442 C C . LYS A 1 306 ? 11.487 12.932 15.938 1.00 87.81 306 LYS A C 1
ATOM 2444 O O . LYS A 1 306 ? 10.527 13.603 16.326 1.00 87.81 306 LYS A O 1
ATOM 2449 N N . CYS A 1 307 ? 12.538 12.689 16.722 1.00 90.25 307 CYS A N 1
ATOM 2450 C CA . CYS A 1 307 ? 12.690 13.228 18.075 1.00 90.25 307 CYS A CA 1
ATOM 2451 C C . CYS A 1 307 ? 13.257 14.652 18.038 1.00 90.25 307 CYS A C 1
ATOM 2453 O O . CYS A 1 307 ? 14.469 14.858 18.044 1.00 90.25 307 CYS A O 1
ATOM 2455 N N . TRP A 1 308 ? 12.366 15.641 17.966 1.00 93.38 308 TRP A N 1
ATOM 2456 C CA . TRP A 1 308 ? 12.717 17.060 17.868 1.00 93.38 308 TRP A CA 1
ATOM 2457 C C . TRP A 1 308 ? 13.168 17.638 19.211 1.00 93.38 308 TRP A C 1
ATOM 2459 O O . TRP A 1 308 ? 12.395 17.668 20.174 1.00 93.38 308 TRP A 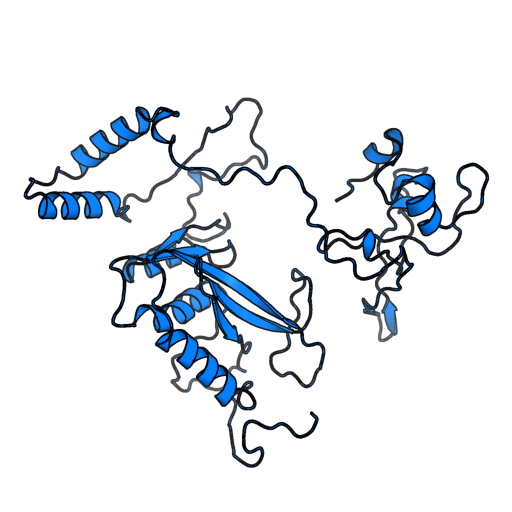O 1
ATOM 2469 N N . LEU A 1 309 ? 14.397 18.158 19.251 1.00 93.19 309 LEU A N 1
ATOM 2470 C CA . LEU A 1 309 ? 15.044 18.697 20.449 1.00 93.19 309 LEU A CA 1
ATOM 2471 C C . LEU A 1 309 ? 15.684 20.053 20.129 1.00 93.19 309 LEU A C 1
ATOM 2473 O O . LEU A 1 309 ? 16.232 20.262 19.052 1.00 93.19 309 LEU A O 1
ATOM 2477 N N . CYS A 1 310 ? 15.568 21.029 21.028 1.00 92.50 310 CYS A N 1
ATOM 2478 C CA . CYS A 1 310 ? 16.251 22.315 20.856 1.00 92.50 310 CYS A CA 1
ATOM 2479 C C . CYS A 1 310 ? 17.745 22.159 21.159 1.00 92.50 310 CYS A C 1
ATOM 2481 O O . CYS A 1 310 ? 18.086 21.750 22.265 1.00 92.50 310 CYS A O 1
ATOM 2483 N N . ASN A 1 311 ? 18.605 22.604 20.241 1.00 91.00 311 ASN A N 1
ATOM 2484 C CA . ASN A 1 311 ? 20.055 22.698 20.450 1.00 91.00 311 ASN A CA 1
ATOM 2485 C C . ASN A 1 311 ? 20.506 24.088 20.943 1.00 91.00 311 ASN A C 1
ATOM 2487 O O . ASN A 1 311 ? 21.559 24.593 20.581 1.00 91.00 311 ASN A O 1
ATOM 2491 N N . ARG A 1 312 ? 19.637 24.784 21.677 1.00 84.94 312 ARG A N 1
ATOM 2492 C CA . ARG A 1 312 ? 19.961 26.066 22.311 1.00 84.94 312 ARG A CA 1
ATOM 2493 C C . ARG A 1 312 ? 19.531 25.989 23.762 1.00 84.94 312 ARG A C 1
ATOM 2495 O O . ARG A 1 312 ? 18.473 25.411 24.043 1.00 84.94 312 ARG A O 1
ATOM 2502 N N . ILE A 1 313 ? 20.327 26.576 24.648 1.00 85.31 313 ILE A N 1
ATOM 2503 C CA . ILE A 1 313 ? 19.971 26.743 26.053 1.00 85.31 313 ILE A CA 1
ATOM 2504 C C . ILE A 1 313 ? 18.738 27.645 26.086 1.00 85.31 313 ILE A C 1
ATOM 2506 O O . ILE A 1 313 ? 18.721 28.737 25.520 1.00 85.31 313 ILE A O 1
ATOM 2510 N N . ARG A 1 314 ? 17.644 27.126 26.644 1.00 75.38 314 ARG A N 1
ATOM 2511 C CA . ARG A 1 314 ? 16.349 27.829 26.691 1.00 75.38 314 ARG A CA 1
ATOM 2512 C C . ARG A 1 314 ? 15.809 27.986 28.105 1.00 75.38 314 ARG A C 1
ATOM 2514 O O . ARG A 1 314 ? 14.775 28.629 28.268 1.00 75.38 314 ARG A O 1
ATOM 2521 N N . ARG A 1 315 ? 16.416 27.305 29.075 1.00 75.31 315 ARG A N 1
ATOM 2522 C CA . ARG A 1 315 ? 15.989 27.240 30.471 1.00 75.31 315 ARG A CA 1
ATOM 2523 C C . ARG A 1 315 ? 17.080 26.595 31.313 1.00 75.31 315 ARG A C 1
ATOM 2525 O O . ARG A 1 315 ? 17.861 25.801 30.791 1.00 75.31 315 ARG A O 1
ATOM 2532 N N . GLU A 1 316 ? 17.028 26.862 32.604 1.00 82.81 316 GLU A N 1
ATOM 2533 C CA . GLU A 1 316 ? 17.711 26.058 33.607 1.00 82.81 316 GLU A CA 1
ATOM 2534 C C . GLU A 1 316 ? 16.881 24.811 33.934 1.00 82.81 316 GLU A C 1
ATOM 2536 O O . GLU A 1 316 ? 15.643 24.836 33.951 1.00 82.81 316 GLU A O 1
ATOM 2541 N N . HIS A 1 317 ? 17.565 23.693 34.152 1.00 80.88 317 HIS A N 1
ATOM 2542 C CA . HIS A 1 317 ? 16.982 22.435 34.595 1.00 80.88 317 HIS A CA 1
ATOM 2543 C C . HIS A 1 317 ? 17.842 21.883 35.732 1.00 80.88 317 HIS A C 1
ATOM 2545 O O . HIS A 1 317 ? 19.047 21.729 35.562 1.00 80.88 317 HIS A O 1
ATOM 2551 N N . LYS A 1 318 ? 17.228 21.630 36.898 1.00 82.88 318 LYS A N 1
ATOM 2552 C CA . LYS A 1 318 ? 17.933 21.252 38.141 1.00 82.88 318 LYS A CA 1
ATOM 2553 C C . LYS A 1 318 ? 19.067 22.229 38.521 1.00 82.88 318 LYS A C 1
ATOM 2555 O O . LYS A 1 318 ? 20.131 21.803 38.943 1.00 82.88 318 LYS A O 1
ATOM 2560 N N . GLY A 1 319 ? 18.850 23.532 38.322 1.00 80.25 319 GLY A N 1
ATOM 2561 C CA . GLY A 1 319 ? 19.842 24.573 38.629 1.00 80.25 319 GLY A CA 1
ATOM 2562 C C . GLY A 1 319 ? 20.996 24.696 37.626 1.00 80.25 319 GLY A C 1
ATOM 2563 O O . GLY A 1 319 ? 21.894 25.495 37.848 1.00 80.25 319 GLY A O 1
ATOM 2564 N N . VAL A 1 320 ? 20.981 23.942 36.517 1.00 84.81 320 VAL A N 1
ATOM 2565 C CA . VAL A 1 320 ? 22.024 23.997 35.479 1.00 84.81 320 VAL A CA 1
ATOM 2566 C C . VAL A 1 320 ? 21.434 24.443 34.143 1.00 84.81 320 VAL A C 1
ATOM 2568 O O . VAL A 1 320 ? 20.375 23.970 33.714 1.00 84.81 320 VAL A O 1
ATOM 2571 N N . ALA A 1 321 ? 22.125 25.349 33.454 1.00 87.12 321 ALA A N 1
ATOM 2572 C CA . ALA A 1 321 ? 21.774 25.781 32.108 1.00 87.12 321 ALA A CA 1
ATOM 2573 C C . ALA A 1 321 ? 22.068 24.661 31.095 1.00 87.12 321 ALA A C 1
ATOM 2575 O O . ALA A 1 321 ? 23.221 24.383 30.783 1.00 87.12 321 ALA A O 1
ATOM 2576 N N . LYS A 1 322 ? 21.015 24.021 30.573 1.00 87.88 322 LYS A N 1
ATOM 2577 C CA . LYS A 1 322 ? 21.123 22.921 29.602 1.00 87.88 322 LYS A CA 1
ATOM 2578 C C . LYS A 1 322 ? 20.267 23.166 28.360 1.00 87.88 322 LYS A C 1
ATOM 2580 O O . LYS A 1 322 ? 19.189 23.776 28.393 1.00 87.88 322 LYS A O 1
ATOM 2585 N N . THR A 1 323 ? 20.722 22.655 27.226 1.00 92.31 323 THR A N 1
ATOM 2586 C CA . THR A 1 323 ? 19.924 22.502 26.011 1.00 92.31 323 THR A CA 1
ATOM 2587 C C . THR A 1 323 ? 18.837 21.444 26.217 1.00 92.31 323 THR A C 1
ATOM 2589 O O . THR A 1 323 ? 18.901 20.574 27.082 1.00 92.31 323 THR A O 1
ATOM 2592 N N . CYS A 1 324 ? 17.799 21.476 25.379 1.00 92.38 324 CYS A N 1
ATOM 2593 C CA . CYS A 1 324 ? 16.803 20.402 25.393 1.00 92.38 324 CYS A CA 1
ATOM 2594 C C . CYS A 1 324 ? 17.372 19.070 24.892 1.00 92.38 324 CYS A C 1
ATOM 2596 O O . CYS A 1 324 ? 16.755 18.039 25.131 1.00 92.38 324 CYS A O 1
ATOM 2598 N N . PHE A 1 325 ? 18.484 19.093 24.156 1.00 92.00 325 PHE A N 1
ATOM 2599 C CA . PHE A 1 325 ? 19.172 17.877 23.760 1.00 92.00 325 PHE A CA 1
ATOM 2600 C C . PHE A 1 325 ? 19.820 17.209 24.976 1.00 92.00 325 PHE A C 1
ATOM 2602 O O . PHE A 1 325 ? 19.534 16.045 25.221 1.00 92.00 325 PHE A O 1
ATOM 2609 N N . GLU A 1 326 ? 20.584 17.950 25.775 1.00 88.25 326 GLU A N 1
ATOM 2610 C CA . GLU A 1 326 ? 21.228 17.442 26.999 1.00 88.25 326 GLU A CA 1
ATOM 2611 C C . GLU A 1 326 ? 20.193 16.947 28.013 1.00 88.25 326 GLU A C 1
ATOM 2613 O O . GLU A 1 326 ? 20.260 15.807 28.443 1.00 88.25 326 GLU A O 1
ATOM 2618 N N . ILE A 1 327 ? 19.133 17.718 28.291 1.00 89.75 327 ILE A N 1
ATOM 2619 C CA . ILE A 1 327 ? 18.062 17.270 29.208 1.00 89.75 327 ILE A CA 1
ATOM 2620 C C . ILE A 1 327 ? 17.430 15.947 28.738 1.00 89.75 327 ILE A C 1
ATOM 2622 O O . ILE A 1 327 ? 17.108 15.079 29.544 1.00 89.75 327 ILE A O 1
ATOM 2626 N N . TRP A 1 328 ? 17.224 15.773 27.428 1.00 91.12 328 TRP A N 1
ATOM 2627 C CA . TRP A 1 328 ? 16.620 14.545 26.907 1.00 91.12 328 TRP A CA 1
ATOM 2628 C C . TRP A 1 328 ? 17.524 13.321 27.079 1.00 91.12 328 TRP A C 1
ATOM 2630 O O . TRP A 1 328 ? 17.015 12.229 27.319 1.00 91.12 328 TRP A O 1
ATOM 2640 N N . HIS A 1 329 ? 18.836 13.483 26.921 1.00 89.19 329 HIS A N 1
ATOM 2641 C CA . HIS A 1 329 ? 19.779 12.366 26.944 1.00 89.19 329 HIS A CA 1
ATOM 2642 C C . HIS A 1 329 ? 20.327 12.105 28.346 1.00 89.19 329 HIS A C 1
ATOM 2644 O O . HIS A 1 329 ? 20.299 10.959 28.777 1.00 89.19 329 HIS A O 1
ATOM 2650 N N . ASP A 1 330 ? 20.719 13.150 29.068 1.00 87.69 330 ASP A N 1
ATOM 2651 C CA . ASP A 1 330 ? 21.383 13.040 30.367 1.00 87.69 330 ASP A CA 1
ATOM 2652 C C . ASP A 1 330 ? 20.374 12.864 31.507 1.00 87.69 330 ASP A C 1
ATOM 2654 O O . ASP A 1 330 ? 20.601 12.094 32.432 1.00 87.69 330 ASP A O 1
ATOM 2658 N N . ASP A 1 331 ? 19.249 13.589 31.459 1.00 86.25 331 ASP A N 1
ATOM 2659 C CA . ASP A 1 331 ? 18.293 13.634 32.573 1.00 86.25 331 ASP A CA 1
ATOM 2660 C C . ASP A 1 331 ? 17.075 12.722 32.371 1.00 86.25 331 ASP A C 1
ATOM 2662 O O . ASP A 1 331 ? 16.479 12.282 33.353 1.00 86.25 331 ASP A O 1
ATOM 2666 N N . PHE A 1 332 ? 16.678 12.452 31.122 1.00 87.75 332 PHE A N 1
ATOM 2667 C CA . PHE A 1 332 ? 15.524 11.601 30.789 1.00 87.75 332 PHE A CA 1
ATOM 2668 C C . PHE A 1 332 ? 15.914 10.234 30.208 1.00 87.75 332 PHE A C 1
ATOM 2670 O O . PHE A 1 332 ? 15.026 9.514 29.747 1.00 87.75 332 PHE A O 1
ATOM 2677 N N . ASP A 1 333 ? 17.203 9.878 30.203 1.00 84.19 333 ASP A N 1
ATOM 2678 C CA . ASP A 1 333 ? 17.736 8.619 29.655 1.00 84.19 333 ASP A CA 1
ATOM 2679 C C . ASP A 1 333 ? 17.193 8.314 28.248 1.00 84.19 333 ASP A C 1
ATOM 2681 O O . ASP A 1 333 ? 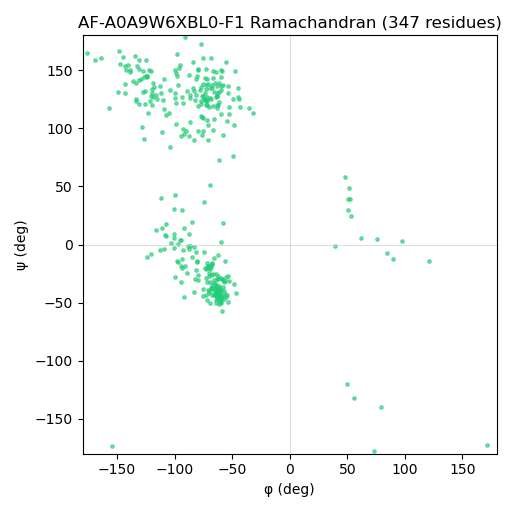16.457 7.355 28.000 1.00 84.19 333 ASP A O 1
ATOM 2685 N N . ALA A 1 334 ? 17.424 9.253 27.326 1.00 84.62 334 ALA A N 1
ATOM 2686 C CA . ALA A 1 334 ? 16.905 9.217 25.958 1.00 84.62 334 ALA A CA 1
ATOM 2687 C C . ALA A 1 334 ? 15.372 9.013 25.854 1.00 84.62 334 ALA A C 1
ATOM 2689 O O . ALA A 1 334 ? 14.862 8.565 24.822 1.00 84.62 334 ALA A O 1
ATOM 2690 N N . GLY A 1 335 ? 14.623 9.387 26.895 1.00 82.56 335 GLY A N 1
ATOM 2691 C CA . GLY A 1 335 ? 13.171 9.262 26.993 1.00 82.56 335 GLY A CA 1
ATOM 2692 C C . GLY A 1 335 ? 12.669 8.029 27.754 1.00 82.56 335 GLY A C 1
ATOM 2693 O O . GLY A 1 335 ? 11.455 7.843 27.809 1.00 82.56 335 GLY A O 1
ATOM 2694 N N . GLN A 1 336 ? 13.548 7.197 28.325 1.00 80.38 336 GLN A N 1
ATOM 2695 C CA . GLN A 1 336 ? 13.159 6.044 29.152 1.00 80.38 336 GLN A CA 1
ATOM 2696 C C . GLN A 1 336 ? 12.848 6.431 30.607 1.00 80.38 336 GLN A C 1
ATOM 2698 O O . GLN A 1 336 ? 11.983 5.817 31.226 1.00 80.38 336 GLN A O 1
ATOM 2703 N N . ALA A 1 337 ? 13.487 7.478 31.135 1.00 85.56 337 ALA A N 1
ATOM 2704 C CA . ALA A 1 337 ? 13.383 7.903 32.534 1.00 85.56 337 ALA A CA 1
ATOM 2705 C C . ALA A 1 337 ? 12.660 9.255 32.694 1.00 85.56 337 ALA A C 1
ATOM 2707 O O . ALA A 1 337 ? 13.055 10.110 33.486 1.00 85.56 337 ALA A O 1
ATOM 2708 N N . ILE A 1 338 ? 11.593 9.492 31.921 1.00 85.25 338 ILE A N 1
ATOM 2709 C CA . ILE A 1 338 ? 10.826 10.744 32.022 1.00 85.25 338 ILE A CA 1
ATOM 2710 C C . ILE A 1 338 ? 10.012 10.744 33.328 1.00 85.25 338 ILE A C 1
ATOM 2712 O O . ILE A 1 338 ? 9.206 9.834 33.534 1.00 85.25 338 ILE A O 1
ATOM 2716 N N . PRO A 1 339 ? 10.120 11.788 34.175 1.00 83.88 339 PRO A N 1
ATOM 2717 C CA . PRO A 1 339 ? 9.352 11.871 35.411 1.00 83.88 339 PRO A CA 1
ATOM 2718 C C . PRO A 1 339 ? 7.833 11.705 35.180 1.00 83.88 339 PRO A C 1
ATOM 2720 O O . PRO A 1 339 ? 7.261 12.425 34.350 1.00 83.88 339 PRO A O 1
ATOM 2723 N N . PRO A 1 340 ? 7.132 10.831 35.932 1.00 79.81 340 PRO A N 1
ATOM 2724 C CA . PRO A 1 340 ? 5.719 10.498 35.689 1.00 79.81 340 PRO A CA 1
ATOM 2725 C C . PRO A 1 340 ? 4.767 11.705 35.676 1.00 79.81 340 PRO A C 1
ATOM 2727 O O . PRO A 1 340 ? 3.783 11.740 34.933 1.00 79.81 340 PRO A O 1
ATOM 2730 N N . HIS A 1 341 ? 5.081 12.742 36.459 1.00 79.81 341 HIS A N 1
ATOM 2731 C CA . HIS A 1 341 ? 4.304 13.983 36.522 1.00 79.81 341 HIS A CA 1
ATOM 2732 C C . HIS A 1 341 ? 4.382 14.828 35.229 1.00 79.81 341 HIS A C 1
ATOM 2734 O O . HIS A 1 341 ? 3.534 15.701 35.006 1.00 79.81 341 HIS A O 1
ATOM 2740 N N . LEU A 1 342 ? 5.371 14.568 34.363 1.00 79.00 342 LEU A N 1
ATOM 2741 C CA . LEU A 1 342 ? 5.548 15.214 33.058 1.00 79.00 342 LEU A CA 1
ATOM 2742 C C . LEU A 1 342 ? 4.916 14.412 31.915 1.00 79.00 342 LEU A C 1
ATOM 2744 O O . LEU A 1 342 ? 4.399 15.018 30.976 1.00 79.00 342 LEU A O 1
ATOM 2748 N N . VAL A 1 343 ? 4.889 13.077 32.003 1.00 65.75 343 VAL A N 1
ATOM 2749 C CA . VAL A 1 343 ? 4.330 12.190 30.960 1.00 65.75 343 VAL A CA 1
ATOM 2750 C C . VAL A 1 343 ? 2.845 12.475 30.712 1.00 65.75 343 VAL A C 1
ATOM 2752 O O . VAL A 1 343 ? 2.405 12.537 29.567 1.00 65.75 343 VAL A O 1
ATOM 2755 N N . LYS A 1 344 ? 2.076 12.795 31.764 1.00 59.41 344 LYS A N 1
ATOM 2756 C CA . LYS A 1 344 ? 0.651 13.176 31.654 1.00 59.41 344 LYS A CA 1
ATOM 2757 C C . LYS A 1 344 ? 0.402 14.458 30.835 1.00 59.41 344 LYS A C 1
ATOM 2759 O O . LYS A 1 344 ? -0.750 14.805 30.582 1.00 59.41 344 LYS A O 1
ATOM 2764 N N . ARG A 1 345 ? 1.449 15.207 30.458 1.00 57.41 345 ARG A N 1
ATOM 2765 C CA . ARG A 1 345 ? 1.338 16.511 29.778 1.00 57.41 345 ARG A CA 1
ATOM 2766 C C . ARG A 1 345 ? 1.503 16.436 28.258 1.00 57.41 345 ARG A C 1
ATOM 2768 O O . ARG A 1 345 ? 1.180 17.422 27.594 1.00 57.41 345 ARG A O 1
ATOM 2775 N N . VAL A 1 346 ? 1.999 15.323 27.706 1.00 57.94 346 VAL A N 1
ATOM 2776 C CA . VAL A 1 346 ? 2.282 15.165 26.267 1.00 57.94 346 VAL A CA 1
ATOM 2777 C C . VAL A 1 346 ? 2.095 13.704 25.852 1.00 57.94 346 VAL A C 1
ATOM 2779 O O . VAL A 1 346 ? 2.667 12.815 26.470 1.00 57.94 346 VAL A O 1
ATOM 2782 N N . VAL A 1 347 ? 1.356 13.447 24.767 1.00 52.41 347 VAL A N 1
ATOM 2783 C CA . VAL A 1 347 ? 1.343 12.120 24.129 1.00 52.41 347 VAL A CA 1
ATOM 2784 C C . VAL A 1 347 ? 2.692 11.919 23.440 1.00 52.41 347 VAL A C 1
ATOM 2786 O O . VAL A 1 347 ? 2.955 12.503 22.386 1.00 52.41 347 VAL A O 1
ATOM 2789 N N . LEU A 1 348 ? 3.565 11.128 24.055 1.00 52.78 348 LEU A N 1
ATOM 2790 C CA . LEU A 1 348 ? 4.795 10.665 23.429 1.00 52.78 348 LEU A CA 1
ATOM 2791 C C . LEU A 1 348 ? 4.415 9.493 22.519 1.00 52.78 348 LEU A C 1
ATOM 2793 O O . LEU A 1 348 ? 4.187 8.390 23.001 1.00 52.78 348 LEU A O 1
ATOM 2797 N N . ARG A 1 349 ? 4.248 9.773 21.223 1.00 47.84 349 ARG A N 1
ATOM 2798 C CA . ARG A 1 349 ? 4.269 8.736 20.187 1.00 47.84 349 ARG A CA 1
ATOM 2799 C C . ARG A 1 349 ? 5.708 8.423 19.809 1.00 47.84 349 ARG A C 1
ATOM 2801 O O . ARG A 1 349 ? 6.528 9.385 19.756 1.00 47.84 349 ARG A O 1
#